Protein AF-A0A934B474-F1 (afdb_monomer_lite)

Sequence (352 aa):
MIINSSDVSMASKYSLVQHYEKTEELQMWVGQENPFEPQENQPASQDRVSITEDARNYVAKNQEAAEAEEADNEEGVTGKLMLIKLLVESFTGKKINLKDMKEMADDSDSAETAGGSEEAPVEEGQPERAGWGLIYNSSESYYEHEKLSFKAKGTITTADGREIDFKLHFKLDRKYMSEESVSIRAGDAVLTDPLVINYGGPAADLTDTKFSFDLDADGTEENISFVRPGSGILTLDLNNDGTVNNGTELFGPSTGNGFAELAAYDEDGNKWIDEKDSVFTKLRIWTKDAEGANILFSLKEKDVGAIYLENIATEFNLKDAANQLNGQIASTGLYLNEDGTPRTVQQVDIVA

Secondary structure (DSSP, 8-state):
--EEEEEEEEEEEEEEEEEEEEEEEEEEEESSS-TTS--TT-----------HHHHHHHHHHTTTTTS--SS--TT--HHHHHHHHHHHHHH-----HHHHHHHHHTTS---------------------SEEEEEEEEEEEEEEEEEEEEEEEEEEETTS-EEEEEEEEEEEEEEEEEEEEEEEEETTSPB--EEEESSSSS--EEEEEEEEBSSSSSS-EEEEEEPTTEEEEEE-SS-SSS--BGGGBSSTTTS-HHHHHHTT-SS-SSEE-TTSTTTTTEEEEEE-TT--EEEEETGGGTEEEEE---EEEEEEEE-TT--EEEEEEEEEEEEETTS-EEEEEEEEE--

Foldseek 3Di:
DAFPDKDKDKDKDKDKDKDKDKDKDKAKDFALDRPPPDDPDDDDDPDDDDDDPVNVVVCVVCVVVVVPPPPPDPDDDDVVLVVVQVVCCVVVVDHDDSVVQVCQFCLQDDDDDDDDDDDDDDDDDQDDFLRMKMKIKMKIKIKMKIKMWMWMWMWTAGPVGDIDTDIDIDMDIDIDIDMDMTITIDTSRQFFWFKKFQLQDQDWAWDPAFDWAAQLRNPGTDGWTFTDPRMFTKFAPPVPPPDDHYNVGTACSDPVQSLVVVQVQPPPNPQKDAPVGPRLQRIWTWDADPVGDIDTDRCVNSQFGMWGSDWGADWDFRADPVRHGQKIFGIWGWTAGPVRDIHIITTIGGDD

Structure (mmCIF, N/CA/C/O backbone):
data_AF-A0A934B474-F1
#
_entry.id   AF-A0A934B474-F1
#
loop_
_atom_site.group_PDB
_atom_site.id
_atom_site.type_symbol
_atom_site.label_atom_id
_atom_site.label_alt_id
_atom_site.label_comp_id
_atom_site.label_asym_id
_atom_site.label_entity_id
_atom_site.label_seq_id
_atom_site.pdbx_PDB_ins_code
_atom_site.Cartn_x
_atom_site.Cartn_y
_atom_site.Cartn_z
_atom_site.occupancy
_atom_site.B_iso_or_equiv
_atom_site.auth_seq_id
_atom_site.auth_comp_id
_atom_site.auth_asym_id
_atom_site.auth_atom_id
_atom_site.pdbx_PDB_model_num
ATOM 1 N N . MET A 1 1 ? -30.420 -16.042 54.820 1.00 80.38 1 MET A N 1
ATOM 2 C CA . MET A 1 1 ? -30.983 -14.674 54.853 1.00 80.38 1 MET A CA 1
ATOM 3 C C . MET A 1 1 ? -32.366 -14.743 54.228 1.00 80.38 1 MET A C 1
ATOM 5 O O . MET A 1 1 ? -32.447 -15.152 53.082 1.00 80.38 1 MET A O 1
ATOM 9 N N . ILE A 1 2 ? -33.430 -14.449 54.981 1.00 92.00 2 ILE A N 1
ATOM 10 C CA . ILE A 1 2 ? -34.825 -14.479 54.496 1.00 92.00 2 ILE A CA 1
ATOM 11 C C . ILE A 1 2 ? -35.325 -13.032 54.468 1.00 92.00 2 ILE A C 1
ATOM 13 O O . ILE A 1 2 ? -35.178 -12.347 55.477 1.00 92.00 2 ILE A O 1
ATOM 17 N N . ILE A 1 3 ? -35.863 -12.569 53.337 1.00 92.25 3 ILE A N 1
ATOM 18 C CA . ILE A 1 3 ? -36.354 -11.193 53.141 1.00 92.25 3 ILE A CA 1
ATOM 19 C C . ILE A 1 3 ? -37.838 -11.120 53.526 1.00 92.25 3 ILE A C 1
ATOM 21 O O . ILE A 1 3 ? -38.631 -11.909 53.024 1.00 92.25 3 ILE A O 1
ATOM 25 N N . ASN A 1 4 ? -38.197 -10.187 54.410 1.00 94.31 4 ASN A N 1
ATOM 26 C CA . ASN A 1 4 ? -39.568 -9.927 54.863 1.00 94.31 4 ASN A CA 1
ATOM 27 C C . ASN A 1 4 ? -40.221 -8.760 54.097 1.00 94.31 4 ASN A C 1
ATOM 29 O O . ASN A 1 4 ? -41.390 -8.839 53.733 1.00 94.31 4 ASN A O 1
ATOM 33 N N . SER A 1 5 ? -39.465 -7.694 53.818 1.00 93.94 5 SER A N 1
ATOM 34 C CA . SER A 1 5 ? -39.898 -6.557 52.990 1.00 93.94 5 SER A CA 1
ATOM 35 C C . SER A 1 5 ? -38.711 -5.902 52.286 1.00 93.94 5 SER A C 1
ATOM 37 O O . SER A 1 5 ? -37.570 -6.022 52.738 1.00 93.94 5 SER A O 1
ATOM 39 N N . SER A 1 6 ? -38.967 -5.205 51.178 1.00 94.44 6 SER A N 1
ATOM 40 C CA . SER A 1 6 ? -37.936 -4.482 50.428 1.00 94.44 6 SER A CA 1
ATOM 41 C C . SER A 1 6 ? -38.496 -3.257 49.713 1.00 94.44 6 SER A C 1
ATOM 43 O O . SER A 1 6 ? -39.565 -3.350 49.111 1.00 94.44 6 SER A O 1
ATOM 45 N N . ASP A 1 7 ? -37.728 -2.171 49.698 1.00 95.69 7 ASP A N 1
ATOM 46 C CA . ASP A 1 7 ? -37.920 -1.017 48.813 1.00 95.69 7 ASP A CA 1
ATOM 47 C C . ASP A 1 7 ? -36.693 -0.906 47.904 1.00 95.69 7 ASP A C 1
ATOM 49 O O . ASP A 1 7 ? -35.566 -0.812 48.392 1.00 95.69 7 ASP A O 1
ATOM 53 N N . VAL A 1 8 ? -36.883 -1.012 46.586 1.00 96.94 8 VAL A N 1
ATOM 54 C CA . VAL A 1 8 ? -35.777 -1.058 45.620 1.00 96.94 8 VAL A CA 1
ATOM 55 C C . VAL A 1 8 ? -36.053 -0.121 44.452 1.00 96.94 8 VAL A C 1
ATOM 57 O O . VAL A 1 8 ? -37.083 -0.205 43.790 1.00 96.94 8 VAL A O 1
ATOM 60 N N . SER A 1 9 ? -35.080 0.738 44.157 1.00 97.12 9 SER A N 1
ATOM 61 C CA . SER A 1 9 ? -35.072 1.656 43.024 1.00 97.12 9 SER A CA 1
ATOM 62 C C . SER A 1 9 ? -33.913 1.315 42.093 1.00 97.12 9 SER A C 1
ATOM 64 O O . SER A 1 9 ? -32.761 1.217 42.523 1.00 97.12 9 SER A O 1
ATOM 66 N N . MET A 1 10 ? -34.217 1.150 40.807 1.00 97.75 10 MET A N 1
ATOM 67 C CA . MET A 1 10 ? -33.242 0.823 39.768 1.00 97.75 10 MET A CA 1
ATOM 68 C C . MET A 1 10 ? -33.324 1.834 38.626 1.00 97.75 10 MET A C 1
ATOM 70 O O . MET A 1 10 ? -34.399 2.336 38.304 1.00 97.75 10 MET A O 1
ATOM 74 N N . ALA A 1 11 ? -32.183 2.132 38.015 1.00 97.19 11 ALA A N 1
ATOM 75 C CA . ALA A 1 11 ? -32.080 2.978 36.838 1.00 97.19 11 ALA A CA 1
ATOM 76 C C . ALA A 1 11 ? -30.962 2.470 35.925 1.00 97.19 11 ALA A C 1
ATOM 78 O O . ALA A 1 11 ? -29.858 2.172 36.387 1.00 97.19 11 ALA A O 1
ATOM 79 N N . SER A 1 12 ? -31.225 2.433 34.623 1.00 97.06 12 SER A N 1
ATOM 80 C CA . SER A 1 12 ? -30.238 2.102 33.599 1.00 97.06 12 SER A CA 1
ATOM 81 C C . SER A 1 12 ? -30.175 3.187 32.530 1.00 97.06 12 SER A C 1
ATOM 83 O O . SER A 1 12 ? -31.171 3.836 32.214 1.00 97.06 12 SER A O 1
ATOM 85 N N . LYS A 1 13 ? -28.988 3.384 31.959 1.00 97.75 13 LYS A N 1
ATOM 86 C CA . LYS A 1 13 ? -28.777 4.167 30.743 1.00 97.75 13 LYS A CA 1
ATOM 87 C C . LYS A 1 13 ? -27.946 3.334 29.781 1.00 97.75 13 LYS A C 1
ATOM 89 O O . LYS A 1 13 ? -26.881 2.861 30.167 1.00 97.75 13 LYS A O 1
ATOM 94 N N . TYR A 1 14 ? -28.446 3.179 28.566 1.00 96.88 14 TYR A N 1
ATOM 95 C CA . TYR A 1 14 ? -27.828 2.416 27.491 1.00 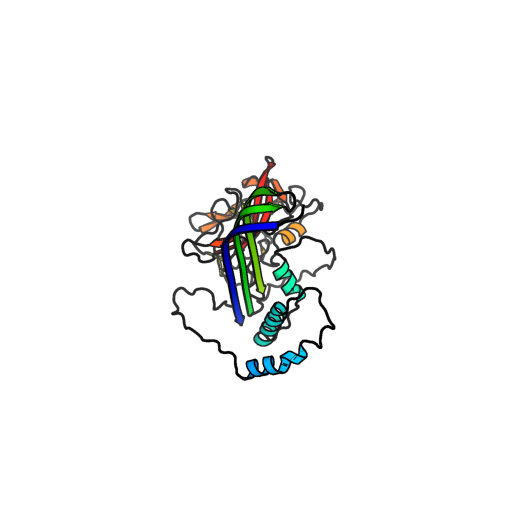96.88 14 TYR A CA 1
ATOM 96 C C . TYR A 1 14 ? -27.611 3.324 26.279 1.00 96.88 14 TYR A C 1
ATOM 98 O O . TYR A 1 14 ? -28.447 4.191 26.014 1.00 96.88 14 TYR A O 1
ATOM 106 N N . SER A 1 15 ? -26.500 3.151 25.569 1.00 96.69 15 SER A N 1
ATOM 107 C CA . SER A 1 15 ? -26.273 3.768 24.261 1.00 96.69 15 SER A CA 1
ATOM 108 C C . SER A 1 15 ? -25.460 2.841 23.371 1.00 96.69 15 SER A C 1
ATOM 110 O O . SER A 1 15 ? -24.436 2.328 23.819 1.00 96.69 15 SER A O 1
ATOM 112 N N . LEU A 1 16 ? -25.882 2.720 22.118 1.00 96.38 16 LEU A N 1
ATOM 113 C CA . LEU A 1 16 ? -25.208 1.981 21.061 1.00 96.38 16 LEU A CA 1
ATOM 114 C C . LEU A 1 16 ? -25.000 2.923 19.877 1.00 96.38 16 LEU A C 1
ATOM 116 O O . LEU A 1 16 ? -25.943 3.598 19.460 1.00 96.38 16 LEU A O 1
ATOM 120 N N . VAL A 1 17 ? -23.774 2.986 19.371 1.00 96.50 17 VAL A N 1
ATOM 121 C CA . VAL A 1 17 ? -23.449 3.609 18.087 1.00 96.50 17 VAL A CA 1
ATOM 122 C C . VAL A 1 17 ? -22.929 2.509 17.184 1.00 96.50 17 VAL A C 1
ATOM 124 O O . VAL A 1 17 ? -21.994 1.809 17.564 1.00 96.50 17 VAL A O 1
ATOM 127 N N . GLN A 1 18 ? -23.546 2.366 16.017 1.00 94.69 18 GLN A N 1
ATOM 128 C CA . GLN A 1 18 ? -23.112 1.451 14.973 1.00 94.69 18 GLN A CA 1
ATOM 129 C C . GLN A 1 18 ? -22.911 2.248 13.694 1.00 94.69 18 GLN A C 1
ATOM 131 O O . GLN A 1 18 ? -23.753 3.073 13.330 1.00 94.69 18 GLN A O 1
ATOM 136 N N . HIS A 1 19 ? -21.780 2.014 13.047 1.00 92.06 19 HIS A N 1
ATOM 137 C CA . HIS A 1 19 ? -21.499 2.512 11.717 1.00 92.06 19 HIS A CA 1
ATOM 138 C C . HIS A 1 19 ? -21.087 1.321 10.868 1.00 92.06 19 HIS A C 1
ATOM 140 O O . HIS A 1 19 ? -20.242 0.531 11.278 1.00 92.06 19 HIS A O 1
ATOM 146 N N . TYR A 1 20 ? -21.754 1.172 9.737 1.00 91.25 20 TYR A N 1
ATOM 147 C CA . TYR A 1 20 ? -21.449 0.159 8.752 1.00 91.25 20 TYR A CA 1
ATOM 148 C C . TYR A 1 20 ? -21.397 0.870 7.416 1.00 91.25 20 TYR A C 1
ATOM 150 O O . TYR A 1 20 ? -22.374 1.522 7.030 1.00 91.25 20 TYR A O 1
ATOM 158 N N . GLU A 1 21 ? -20.260 0.769 6.756 1.00 85.25 21 GLU A N 1
ATOM 159 C CA . GLU A 1 21 ? -20.052 1.335 5.439 1.00 85.25 21 GLU A CA 1
ATOM 160 C C . GLU A 1 21 ? -19.503 0.240 4.544 1.00 85.25 21 GLU A C 1
ATOM 162 O O . GLU A 1 21 ? -18.533 -0.430 4.888 1.00 85.25 21 GLU A O 1
ATOM 167 N N . LYS A 1 22 ? -20.152 0.061 3.397 1.00 84.88 22 LYS A N 1
ATOM 168 C CA . LYS A 1 22 ? -19.666 -0.817 2.351 1.00 84.88 22 LYS A CA 1
ATOM 169 C C . LYS A 1 22 ? -19.657 -0.060 1.041 1.00 84.88 22 LYS A C 1
ATOM 171 O O . LYS A 1 22 ? -20.704 0.417 0.600 1.00 84.88 22 LYS A O 1
ATOM 176 N N . THR A 1 23 ? -18.485 0.021 0.435 1.00 77.81 23 THR A N 1
ATOM 177 C CA . THR A 1 23 ? -18.300 0.570 -0.902 1.00 77.81 23 THR A CA 1
ATOM 178 C C . THR A 1 23 ? -17.867 -0.558 -1.814 1.00 77.81 23 THR A C 1
ATOM 180 O O . THR A 1 23 ? -16.951 -1.303 -1.487 1.00 77.81 23 THR A O 1
ATOM 183 N N . GLU A 1 24 ? -18.543 -0.694 -2.948 1.00 80.12 24 GLU A N 1
ATOM 184 C CA . GLU A 1 24 ? -18.203 -1.674 -3.969 1.00 80.12 24 GLU A CA 1
ATOM 185 C C . GLU A 1 24 ? -18.211 -0.986 -5.330 1.00 80.12 24 GLU A C 1
ATOM 187 O O . GLU A 1 24 ? -19.167 -0.290 -5.680 1.00 80.12 24 GLU A O 1
ATOM 192 N N . GLU A 1 25 ? -17.154 -1.203 -6.096 1.00 79.12 25 GLU A N 1
ATOM 193 C CA . GLU A 1 25 ? -16.986 -0.703 -7.447 1.00 79.12 25 GLU A CA 1
ATOM 194 C C . GLU A 1 25 ? -16.577 -1.860 -8.356 1.00 79.12 25 GLU A C 1
ATOM 196 O O . GLU A 1 25 ? -15.704 -2.656 -8.017 1.00 79.12 25 GLU A O 1
ATOM 201 N N . LEU A 1 26 ? -17.242 -1.966 -9.504 1.00 82.12 26 LEU A N 1
ATOM 202 C CA . LEU A 1 26 ? -16.939 -2.936 -10.548 1.00 82.12 26 LEU A CA 1
ATOM 203 C C . LEU A 1 26 ? -16.867 -2.187 -11.874 1.00 82.12 26 LEU A C 1
ATOM 205 O O . LEU A 1 26 ? -17.875 -1.656 -12.343 1.00 82.12 26 LEU A O 1
ATOM 209 N N . GLN A 1 27 ? -15.689 -2.184 -12.477 1.00 80.50 27 GLN A N 1
ATOM 210 C CA . GLN A 1 27 ? -15.430 -1.662 -13.807 1.00 80.50 27 GLN A CA 1
ATOM 211 C C . GLN A 1 27 ? -15.015 -2.824 -14.702 1.00 80.50 27 GLN A C 1
ATOM 213 O O . GLN A 1 27 ? -14.216 -3.673 -14.311 1.00 80.50 27 GLN A O 1
ATOM 218 N N . MET A 1 28 ? -15.589 -2.893 -15.897 1.00 81.56 28 MET A N 1
ATOM 219 C CA . MET A 1 28 ? -15.259 -3.936 -16.860 1.00 81.56 28 MET A CA 1
ATOM 220 C C . MET A 1 28 ? -15.398 -3.396 -18.271 1.00 81.56 28 MET A C 1
ATOM 222 O O . MET A 1 28 ? -16.391 -2.738 -18.593 1.00 81.56 28 MET A O 1
ATOM 226 N N . TRP A 1 29 ? -14.423 -3.704 -19.115 1.00 81.31 29 TRP A N 1
ATOM 227 C CA . TRP A 1 29 ? -14.412 -3.275 -20.504 1.00 81.31 29 TRP A CA 1
ATOM 228 C C . TRP A 1 29 ? -13.895 -4.365 -21.435 1.00 81.31 29 TRP A C 1
ATOM 230 O O . TRP A 1 29 ? -13.263 -5.334 -21.019 1.00 81.31 29 TRP A O 1
ATOM 240 N N . VAL A 1 30 ? -14.204 -4.189 -22.717 1.00 80.12 30 VAL A N 1
ATOM 241 C CA . VAL A 1 30 ? -13.702 -4.997 -23.828 1.00 80.12 30 VAL A CA 1
ATOM 242 C C . VAL A 1 30 ? -13.118 -4.028 -24.848 1.00 80.12 30 VAL A C 1
ATOM 244 O O . VAL A 1 30 ? -13.780 -3.057 -25.220 1.00 80.12 30 VAL A O 1
ATOM 247 N N . GLY A 1 31 ? -11.898 -4.295 -25.299 1.00 72.00 31 GLY A N 1
ATOM 248 C CA . GLY A 1 31 ? -11.072 -3.363 -26.064 1.00 72.00 31 GLY A CA 1
ATOM 249 C C . GLY A 1 31 ? -9.769 -3.039 -25.335 1.00 72.00 31 GLY A C 1
ATOM 250 O O . GLY A 1 31 ? -9.629 -3.339 -24.155 1.00 72.00 31 GLY A O 1
ATOM 251 N N . GLN A 1 32 ? -8.825 -2.443 -26.062 1.00 65.75 32 GLN A N 1
ATOM 252 C CA . GLN A 1 32 ? -7.459 -2.185 -25.584 1.00 65.75 32 GLN A CA 1
ATOM 253 C C . GLN A 1 32 ? -7.340 -0.988 -24.628 1.00 65.75 32 GLN A C 1
ATOM 255 O O . GLN A 1 32 ? -6.295 -0.827 -24.010 1.00 65.75 32 GLN A O 1
ATOM 260 N N . GLU A 1 33 ? -8.373 -0.147 -24.525 1.00 65.31 33 GLU A N 1
ATOM 261 C CA . GLU A 1 33 ? -8.377 1.053 -23.681 1.00 65.31 33 GLU A CA 1
ATOM 262 C C . GLU A 1 33 ? -9.410 0.917 -22.562 1.00 65.31 33 GLU A C 1
ATOM 264 O O . GLU A 1 33 ? -10.543 0.491 -22.813 1.00 65.31 33 GLU A O 1
ATOM 269 N N . ASN A 1 34 ? -9.036 1.333 -21.348 1.00 69.00 34 ASN A N 1
ATOM 270 C CA . ASN A 1 34 ? -9.943 1.448 -20.214 1.00 69.00 34 ASN A CA 1
ATOM 271 C C . ASN A 1 34 ? -10.860 2.678 -20.394 1.00 69.00 34 ASN A C 1
ATOM 273 O O . ASN A 1 34 ? -10.417 3.814 -20.221 1.00 69.00 34 ASN A O 1
ATOM 277 N N . PRO A 1 35 ? -12.163 2.506 -20.687 1.00 68.06 35 PRO A N 1
ATOM 278 C CA . PRO A 1 35 ? -13.070 3.628 -20.916 1.00 68.06 35 PRO A CA 1
ATOM 279 C C . PRO A 1 35 ? -13.449 4.369 -19.623 1.00 68.06 35 PRO A C 1
ATOM 281 O O . PRO A 1 35 ? -14.151 5.378 -19.688 1.00 68.06 35 PRO A O 1
ATOM 284 N N . PHE A 1 36 ? -13.049 3.854 -18.456 1.00 65.62 36 PHE A N 1
ATOM 285 C CA . PHE A 1 36 ? -13.328 4.444 -17.146 1.00 65.62 36 PHE A CA 1
ATOM 286 C C . PHE A 1 36 ? -12.204 5.358 -16.653 1.00 65.62 36 PHE A C 1
ATOM 288 O O . PHE A 1 36 ? -12.373 6.020 -15.626 1.00 65.62 36 PHE A O 1
ATOM 295 N N . GLU A 1 37 ? -11.088 5.446 -17.380 1.00 57.78 37 GLU A N 1
ATOM 296 C CA . GLU A 1 37 ? -10.082 6.465 -17.110 1.00 57.78 37 GLU A CA 1
ATOM 297 C C . GLU A 1 37 ? -10.669 7.873 -17.308 1.00 57.78 37 GLU A C 1
ATOM 299 O O . GLU A 1 37 ? -11.374 8.128 -18.294 1.00 57.78 37 GLU A O 1
ATOM 304 N N . PRO A 1 38 ? -10.400 8.823 -16.393 1.00 46.81 38 PRO A N 1
ATOM 305 C CA . PRO A 1 38 ? -10.881 10.188 -16.534 1.00 46.81 38 PRO A CA 1
ATOM 306 C C . PRO A 1 38 ? -10.274 10.863 -17.774 1.00 46.81 38 PRO A C 1
ATOM 308 O O . PRO A 1 38 ? -9.186 11.431 -17.726 1.00 46.81 38 PRO A O 1
ATOM 311 N N . GLN A 1 39 ? -10.996 10.867 -18.897 1.00 44.00 39 GLN A N 1
ATOM 312 C CA . GLN A 1 39 ? -10.649 11.727 -20.027 1.00 44.00 39 GLN A CA 1
ATOM 313 C C . GLN A 1 39 ? -10.926 13.190 -19.657 1.00 44.00 39 GLN A C 1
ATOM 315 O O . GLN A 1 39 ? -12.057 13.547 -19.324 1.00 44.00 39 GLN A O 1
ATOM 320 N N . GLU A 1 40 ? -9.920 14.060 -19.799 1.00 43.84 40 GLU A N 1
ATOM 321 C CA . GLU A 1 40 ? -9.963 15.503 -19.483 1.00 43.84 40 GLU A CA 1
ATOM 322 C C . GLU A 1 40 ? -11.100 16.303 -20.171 1.00 43.84 40 GLU A C 1
ATOM 324 O O . GLU A 1 40 ? -11.249 17.497 -19.916 1.00 43.84 40 GLU A O 1
ATOM 329 N N . ASN A 1 41 ? -11.921 15.704 -21.047 1.00 41.62 41 ASN A N 1
ATOM 330 C CA . ASN A 1 41 ? -12.908 16.431 -21.853 1.00 41.62 41 ASN A CA 1
ATOM 331 C C . ASN A 1 41 ? -14.164 15.639 -22.283 1.00 41.62 41 ASN A C 1
ATOM 333 O O . ASN A 1 41 ? -14.657 15.838 -23.397 1.00 41.62 41 ASN A O 1
ATOM 337 N N . GLN A 1 42 ? -14.755 14.796 -21.426 1.00 42.88 42 GLN A N 1
ATOM 338 C CA . GLN A 1 42 ? -16.096 14.246 -21.701 1.00 42.88 42 GLN A CA 1
ATOM 339 C C . GLN A 1 42 ? -17.131 14.585 -20.616 1.00 42.88 42 GLN A C 1
ATOM 341 O O . GLN A 1 42 ? -16.886 14.378 -19.429 1.00 42.88 42 GLN A O 1
ATOM 346 N N . PRO A 1 43 ? -18.320 15.108 -20.986 1.00 41.78 43 PRO A N 1
ATOM 347 C CA . PRO A 1 43 ? -19.411 15.262 -20.037 1.00 41.78 43 PRO A CA 1
ATOM 348 C C . PRO A 1 43 ? -19.899 13.877 -19.605 1.00 41.78 43 PRO A C 1
ATOM 350 O O . PRO A 1 43 ? -20.245 13.057 -20.450 1.00 41.78 43 PRO A O 1
ATOM 353 N N . ALA A 1 44 ? -19.962 13.644 -18.293 1.00 43.62 44 ALA A N 1
ATOM 354 C CA . ALA A 1 44 ? -20.455 12.401 -17.708 1.00 43.62 44 ALA A CA 1
ATOM 355 C C . ALA A 1 44 ? -21.849 12.041 -18.257 1.00 43.62 44 ALA A C 1
ATOM 357 O O . ALA A 1 44 ? -22.861 12.634 -17.867 1.00 43.62 44 ALA A O 1
ATOM 358 N N . SER A 1 45 ? -21.922 11.064 -19.163 1.00 49.09 45 SER A N 1
ATOM 359 C CA . SER A 1 45 ? -23.184 10.422 -19.513 1.00 49.09 45 SER A CA 1
ATOM 360 C C . SER A 1 45 ? -23.532 9.442 -18.402 1.00 49.09 45 SER A C 1
ATOM 362 O O . SER A 1 45 ? -22.833 8.458 -18.184 1.00 49.09 45 SER A O 1
ATOM 364 N N . GLN A 1 46 ? -24.618 9.708 -17.676 1.00 40.56 46 GLN A N 1
ATOM 365 C CA . GLN A 1 46 ? -25.194 8.719 -16.769 1.00 40.56 46 GLN A CA 1
ATOM 366 C C . GLN A 1 46 ? -25.848 7.607 -17.593 1.00 40.56 46 GLN A C 1
ATOM 368 O O . GLN A 1 46 ? -27.063 7.622 -17.808 1.00 40.56 46 GLN A O 1
ATOM 373 N N . ASP A 1 47 ? -25.053 6.643 -18.051 1.00 51.00 47 ASP A N 1
ATOM 374 C CA . ASP A 1 47 ? -25.596 5.401 -18.581 1.00 51.00 47 ASP A CA 1
ATOM 375 C C . ASP A 1 47 ? -26.172 4.590 -17.422 1.00 51.00 47 ASP A C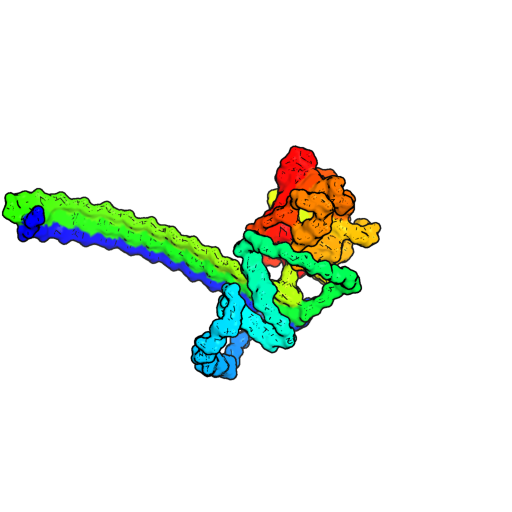 1
ATOM 377 O O . ASP A 1 47 ? -25.489 4.124 -16.510 1.00 51.00 47 ASP A O 1
ATOM 381 N N . ARG A 1 48 ? -27.499 4.481 -17.420 1.00 46.38 48 ARG A N 1
ATOM 382 C CA . ARG A 1 48 ? -28.226 3.666 -16.453 1.00 46.38 48 ARG A CA 1
ATOM 383 C C . ARG A 1 48 ? -28.207 2.222 -16.919 1.00 46.38 48 ARG A C 1
ATOM 385 O O . ARG A 1 48 ? -28.981 1.844 -17.797 1.00 46.38 48 ARG A O 1
ATOM 392 N N . VAL A 1 49 ? -27.398 1.398 -16.267 1.00 51.69 49 VAL A N 1
ATOM 393 C CA . VAL A 1 49 ? -27.534 -0.055 -16.373 1.00 51.69 49 VAL A CA 1
ATOM 394 C C . VAL A 1 49 ? -28.821 -0.465 -15.657 1.00 51.69 49 VAL A C 1
ATOM 396 O O . VAL A 1 49 ? -29.050 -0.124 -14.496 1.00 51.69 49 VAL A O 1
ATOM 399 N N . SER A 1 50 ? -29.698 -1.178 -16.361 1.00 62.97 50 SER A N 1
ATOM 400 C CA . SER A 1 50 ? -30.910 -1.759 -15.785 1.00 62.97 50 SER A CA 1
ATOM 401 C C . SER A 1 50 ? -30.858 -3.269 -15.947 1.00 62.97 50 SER A C 1
ATOM 403 O O . SER A 1 50 ? -30.534 -3.773 -17.019 1.00 62.97 50 SER A O 1
ATOM 405 N N . ILE A 1 51 ? -31.162 -3.998 -14.874 1.00 62.41 51 ILE A N 1
ATOM 406 C CA . ILE A 1 51 ? -31.261 -5.456 -14.939 1.00 62.41 51 ILE A CA 1
ATOM 407 C C . ILE A 1 51 ? -32.429 -5.789 -15.872 1.00 62.41 51 ILE A C 1
ATOM 409 O O . ILE A 1 51 ? -33.537 -5.269 -15.684 1.00 62.41 51 ILE A O 1
ATOM 413 N N . THR A 1 52 ? -32.187 -6.630 -16.874 1.00 75.06 52 THR A N 1
ATOM 414 C CA . THR A 1 52 ? -33.228 -7.086 -17.797 1.00 75.06 52 THR A CA 1
ATOM 415 C C . THR A 1 52 ? -34.249 -7.965 -17.071 1.00 75.06 52 THR A C 1
ATOM 417 O O . THR A 1 52 ? -33.950 -8.604 -16.058 1.00 75.06 52 THR A O 1
ATOM 420 N N . GLU A 1 53 ? -35.480 -8.004 -17.584 1.00 73.44 53 GLU A N 1
ATOM 421 C CA . GLU A 1 53 ? -36.533 -8.893 -17.070 1.00 73.44 53 GLU A CA 1
ATOM 422 C C . GLU A 1 53 ? -36.071 -10.361 -17.080 1.00 73.44 53 GLU A C 1
ATOM 424 O O . GLU A 1 53 ? -36.332 -11.109 -16.141 1.00 73.44 53 GLU A O 1
ATOM 429 N N . ASP A 1 54 ? -35.312 -10.746 -18.109 1.00 71.62 54 ASP A N 1
ATOM 430 C CA . ASP A 1 54 ? -34.784 -12.099 -18.288 1.00 71.62 54 ASP A CA 1
ATOM 431 C C . ASP A 1 54 ? -33.775 -12.476 -17.199 1.00 71.62 54 ASP A C 1
ATOM 433 O O . ASP A 1 54 ? -33.861 -13.570 -16.641 1.00 71.62 54 ASP A O 1
ATOM 437 N N . ALA A 1 55 ? -32.876 -11.560 -16.823 1.00 64.00 55 ALA A N 1
ATOM 438 C CA . ALA A 1 55 ? -31.929 -11.781 -15.731 1.00 64.00 55 ALA A CA 1
ATOM 439 C C . ALA A 1 55 ? -32.637 -11.867 -14.367 1.00 64.00 55 ALA A C 1
ATOM 441 O O . ALA A 1 55 ? -32.327 -12.750 -13.566 1.00 64.00 55 ALA A O 1
ATOM 442 N N . ARG A 1 56 ? -33.649 -11.015 -14.118 1.00 71.19 56 ARG A N 1
ATOM 443 C CA . ARG A 1 56 ? -34.496 -11.115 -12.909 1.00 71.19 56 ARG A CA 1
ATOM 444 C C . ARG A 1 56 ? -35.209 -12.465 -12.832 1.00 71.19 56 ARG A C 1
ATOM 446 O O . ARG A 1 56 ? -35.246 -13.083 -11.769 1.00 71.19 56 ARG A O 1
ATOM 453 N N . ASN A 1 57 ? -35.738 -12.934 -13.958 1.00 71.88 57 ASN A N 1
ATOM 454 C CA . ASN A 1 57 ? -36.431 -14.214 -14.042 1.00 71.88 57 ASN A CA 1
ATOM 455 C C . ASN A 1 57 ? -35.476 -15.405 -13.900 1.00 71.88 57 ASN A C 1
ATOM 457 O O . ASN A 1 57 ? -35.864 -16.403 -13.304 1.00 71.88 57 ASN A O 1
ATOM 461 N N . TYR A 1 58 ? -34.237 -15.312 -14.391 1.00 69.69 58 TYR A N 1
ATOM 462 C CA . TYR A 1 58 ? -33.222 -16.356 -14.218 1.00 69.69 58 TYR A CA 1
ATOM 463 C C . TYR A 1 58 ? -32.851 -16.549 -12.743 1.00 69.69 58 TYR A C 1
ATOM 465 O O . TYR A 1 58 ? -32.904 -17.670 -12.242 1.00 69.69 58 TYR A O 1
ATOM 473 N N . VAL A 1 59 ? -32.574 -15.460 -12.016 1.00 65.50 59 VAL A N 1
ATOM 474 C CA . VAL A 1 59 ? -32.259 -15.512 -10.575 1.00 65.50 59 VAL A CA 1
ATOM 475 C C . VAL A 1 59 ? -33.441 -16.054 -9.767 1.00 65.50 59 VAL A C 1
ATOM 477 O O . VAL A 1 59 ? -33.258 -16.933 -8.930 1.00 65.50 59 VAL A O 1
ATOM 480 N N . ALA A 1 60 ? -34.665 -15.601 -10.057 1.00 63.38 60 ALA A N 1
ATOM 481 C CA . ALA A 1 60 ? -35.869 -16.086 -9.378 1.00 63.38 60 ALA A CA 1
ATOM 482 C C . ALA A 1 60 ? -36.160 -17.574 -9.649 1.00 63.38 60 ALA A C 1
ATOM 484 O O . ALA A 1 60 ? -36.761 -18.248 -8.818 1.00 63.38 60 ALA A O 1
ATOM 485 N N . LYS A 1 61 ? -35.744 -18.091 -10.810 1.00 61.56 61 LYS A N 1
ATOM 486 C CA . LYS A 1 61 ? -35.967 -19.484 -11.217 1.00 61.56 61 LYS A CA 1
ATOM 487 C C . LYS A 1 61 ? -34.866 -20.432 -10.732 1.00 61.56 61 LYS A C 1
ATOM 489 O O . LYS A 1 61 ? -35.136 -21.617 -10.573 1.00 61.56 61 LYS A O 1
ATOM 494 N N . ASN A 1 62 ? -33.669 -19.909 -10.464 1.00 57.69 62 ASN A N 1
ATOM 495 C CA . ASN A 1 62 ? -32.502 -20.690 -10.045 1.00 57.69 62 ASN A CA 1
ATOM 496 C C . ASN A 1 62 ? -32.148 -20.548 -8.555 1.00 57.69 62 ASN A C 1
ATOM 498 O O . ASN A 1 62 ? -31.168 -21.146 -8.118 1.00 57.69 62 ASN A O 1
ATOM 502 N N . GLN A 1 63 ? -32.956 -19.844 -7.753 1.00 50.75 63 GLN A N 1
ATOM 503 C CA . GLN A 1 63 ? -32.814 -19.831 -6.288 1.00 50.75 63 GLN A CA 1
ATOM 504 C C . GLN A 1 63 ? -32.934 -21.228 -5.649 1.00 50.75 63 GLN A C 1
ATOM 506 O O . GLN A 1 63 ? -32.382 -21.441 -4.579 1.00 50.75 63 GLN A O 1
ATOM 511 N N . GLU A 1 64 ? -33.588 -22.187 -6.314 1.00 44.56 64 GLU A N 1
ATOM 512 C CA . GLU A 1 64 ? -33.709 -23.580 -5.846 1.00 44.56 64 GLU A CA 1
ATOM 513 C C . GLU A 1 64 ? -32.626 -24.523 -6.416 1.00 44.56 64 GLU A C 1
ATOM 515 O O . GLU A 1 64 ? -32.494 -25.651 -5.954 1.00 44.56 64 GLU A O 1
ATOM 520 N N . ALA A 1 65 ? -31.831 -24.088 -7.404 1.00 43.78 65 ALA A N 1
ATOM 521 C CA . ALA A 1 65 ? -30.770 -24.910 -8.005 1.00 43.78 65 ALA A CA 1
ATOM 522 C C . ALA A 1 65 ? -29.400 -24.727 -7.325 1.00 43.78 65 ALA A C 1
ATOM 524 O O . ALA A 1 65 ? -28.518 -25.565 -7.492 1.00 43.78 65 ALA A O 1
ATOM 525 N N . ALA A 1 66 ? -29.235 -23.667 -6.526 1.00 42.69 66 ALA A N 1
ATOM 526 C CA . ALA A 1 66 ? -28.000 -23.376 -5.796 1.00 42.69 66 ALA A CA 1
ATOM 527 C C . ALA A 1 66 ? -27.725 -24.337 -4.617 1.00 42.69 66 ALA A C 1
ATOM 529 O O . ALA A 1 66 ? -26.622 -24.331 -4.088 1.00 42.69 66 ALA A O 1
ATOM 530 N N . GLU A 1 67 ? -28.688 -25.181 -4.224 1.00 40.41 67 GLU A N 1
ATOM 531 C CA . GLU A 1 67 ? -28.502 -26.197 -3.171 1.00 40.41 67 GLU A CA 1
ATOM 532 C C . GLU A 1 67 ? -28.078 -27.580 -3.718 1.00 40.41 67 GLU A C 1
ATOM 534 O O . GLU A 1 67 ? -27.869 -28.505 -2.936 1.00 40.41 67 GLU A O 1
ATOM 539 N N . ALA A 1 68 ? -27.954 -27.765 -5.043 1.00 39.41 68 ALA A N 1
ATOM 540 C CA . ALA A 1 68 ? -27.755 -29.092 -5.650 1.00 39.41 68 ALA A CA 1
ATOM 541 C C . ALA A 1 68 ? -26.417 -29.311 -6.390 1.00 39.41 68 ALA A C 1
ATOM 543 O O . ALA A 1 68 ? -26.172 -30.425 -6.851 1.00 39.41 68 ALA A O 1
ATOM 544 N N . GLU A 1 69 ? -25.527 -28.317 -6.457 1.00 41.25 69 GLU A N 1
ATOM 545 C CA . GLU A 1 69 ? -24.152 -28.473 -6.969 1.00 41.25 69 GLU A CA 1
ATOM 546 C C . GLU A 1 69 ? -23.111 -28.065 -5.906 1.00 41.25 69 GLU A C 1
ATOM 548 O O . GLU A 1 69 ? -22.234 -27.248 -6.140 1.00 41.25 69 GLU A O 1
ATOM 553 N N . GLU A 1 70 ? -23.184 -28.672 -4.716 1.00 38.41 70 GLU A N 1
ATOM 554 C CA . GLU A 1 70 ? -22.109 -28.665 -3.695 1.00 38.41 70 GLU A CA 1
ATOM 555 C C . GLU A 1 70 ? -21.037 -29.755 -3.953 1.00 38.41 70 GLU A C 1
ATOM 557 O O . GLU A 1 70 ? -20.321 -30.189 -3.050 1.00 38.41 70 GLU A O 1
ATOM 562 N N . ALA A 1 71 ? -20.929 -30.256 -5.186 1.00 35.50 71 ALA A N 1
ATOM 563 C CA . ALA A 1 71 ? -20.069 -31.390 -5.532 1.00 35.50 71 ALA A CA 1
ATOM 564 C C . ALA A 1 71 ? -18.972 -31.024 -6.543 1.00 35.50 71 ALA A C 1
ATOM 566 O O . ALA A 1 71 ? -18.733 -31.773 -7.483 1.00 35.50 71 ALA A O 1
ATOM 567 N N . ASP A 1 72 ? -18.319 -29.881 -6.341 1.00 37.41 72 ASP A N 1
ATOM 568 C CA . ASP A 1 72 ? -16.903 -29.678 -6.680 1.00 37.41 72 ASP A CA 1
ATOM 569 C C . ASP A 1 72 ? -16.413 -28.457 -5.885 1.00 37.41 72 ASP A C 1
ATOM 571 O O . ASP A 1 72 ? -16.233 -27.354 -6.396 1.00 37.41 72 ASP A O 1
ATOM 575 N N . ASN A 1 73 ? -16.325 -28.627 -4.562 1.00 37.91 73 ASN A N 1
ATOM 576 C CA . ASN A 1 73 ? -15.827 -27.584 -3.672 1.00 37.91 73 ASN A CA 1
ATOM 577 C C . ASN A 1 73 ? -14.329 -27.371 -3.934 1.00 37.91 73 ASN A C 1
ATOM 579 O O . ASN A 1 73 ? -13.482 -28.040 -3.343 1.00 37.91 73 ASN A O 1
ATOM 583 N N . GLU A 1 74 ? -14.007 -26.400 -4.787 1.00 43.78 74 GLU A N 1
ATOM 584 C CA . GLU A 1 74 ? -12.802 -25.594 -4.607 1.00 43.78 74 GLU A CA 1
ATOM 585 C C . GLU A 1 74 ? -12.953 -24.860 -3.268 1.00 43.78 74 GLU A C 1
ATOM 587 O O . GLU A 1 74 ? -13.737 -23.920 -3.126 1.00 43.78 74 GLU A O 1
ATOM 592 N N . GLU A 1 75 ? -12.269 -25.367 -2.242 1.00 39.50 75 GLU A N 1
ATOM 593 C CA . GLU A 1 75 ? -12.301 -24.825 -0.885 1.00 39.50 75 GLU A CA 1
ATOM 594 C C . GLU A 1 75 ? -12.043 -23.303 -0.885 1.00 39.50 75 GLU A C 1
ATOM 596 O O . GLU A 1 75 ? -10.981 -22.812 -1.276 1.00 39.50 75 GLU A O 1
ATOM 601 N N . GLY A 1 76 ? -13.031 -22.539 -0.409 1.00 45.38 76 GLY A N 1
ATOM 602 C CA . GLY A 1 76 ? -12.874 -21.127 -0.045 1.00 45.38 76 GLY A CA 1
ATOM 603 C C . GLY A 1 76 ? -13.322 -20.084 -1.072 1.00 45.38 76 GLY A C 1
ATOM 604 O O . GLY A 1 76 ? -13.078 -18.904 -0.850 1.00 45.38 76 GLY A O 1
ATOM 605 N N . VAL A 1 77 ? -13.990 -20.455 -2.166 1.00 50.75 77 VAL A N 1
ATOM 606 C CA . VAL A 1 77 ? -14.516 -19.462 -3.118 1.00 50.75 77 VAL A CA 1
ATOM 607 C C . VAL A 1 77 ? -15.851 -18.881 -2.626 1.00 50.75 77 VAL A C 1
ATOM 609 O O . VAL A 1 77 ? -16.840 -19.597 -2.474 1.00 50.75 77 VAL A O 1
ATOM 612 N N . THR A 1 78 ? -15.925 -17.560 -2.432 1.00 64.31 78 THR A N 1
ATOM 613 C CA . THR A 1 78 ? -17.190 -16.872 -2.110 1.00 64.31 78 THR A CA 1
ATOM 614 C C . THR A 1 78 ? -18.149 -16.849 -3.310 1.00 64.31 78 THR A C 1
ATOM 616 O O . THR A 1 78 ? -17.737 -16.679 -4.458 1.00 64.31 78 THR A O 1
ATOM 619 N N . GLY A 1 79 ? -19.468 -16.924 -3.075 1.00 68.38 79 GLY A N 1
ATOM 620 C CA . GLY A 1 79 ? -20.477 -16.848 -4.151 1.00 68.38 79 GLY A CA 1
ATOM 621 C C . GLY A 1 79 ? -20.405 -15.565 -4.999 1.00 68.38 79 GLY A C 1
ATOM 622 O O . GLY A 1 79 ? -20.914 -15.519 -6.119 1.00 68.38 79 GLY A O 1
ATOM 623 N N . LYS A 1 80 ? -19.721 -14.529 -4.496 1.00 67.00 80 LYS A N 1
ATOM 624 C CA . LYS A 1 80 ? -19.446 -13.293 -5.226 1.00 67.00 80 LYS A CA 1
ATOM 625 C C . LYS A 1 80 ? -18.351 -13.457 -6.285 1.00 67.00 80 LYS A C 1
ATOM 627 O O . LYS A 1 80 ? -18.540 -12.974 -7.397 1.00 67.00 80 LYS A O 1
ATOM 632 N N . LEU A 1 81 ? -17.269 -14.181 -5.988 1.00 67.25 81 LEU A N 1
ATOM 633 C CA . LEU A 1 81 ? -16.229 -14.520 -6.970 1.00 67.25 81 LEU A CA 1
ATOM 634 C C . LEU A 1 81 ? -16.805 -15.347 -8.125 1.00 67.25 81 LEU A C 1
ATOM 636 O O . LEU A 1 81 ? -16.502 -15.079 -9.285 1.00 67.25 81 LEU A O 1
ATOM 640 N N . MET A 1 82 ? -17.722 -16.276 -7.831 1.00 70.50 82 MET A N 1
ATOM 641 C CA . MET A 1 82 ? -18.452 -17.014 -8.870 1.00 70.50 82 MET A CA 1
ATOM 642 C C . MET A 1 82 ? -19.288 -16.091 -9.765 1.00 70.50 82 MET A C 1
ATOM 644 O O . MET A 1 82 ? -19.314 -16.276 -10.980 1.00 70.50 82 MET A O 1
ATOM 648 N N . LEU A 1 83 ? -19.951 -15.079 -9.192 1.00 73.75 83 LEU A N 1
ATOM 649 C CA . LEU A 1 83 ? -20.716 -14.107 -9.974 1.00 73.75 83 LEU A CA 1
ATOM 650 C C . LEU A 1 83 ? -19.804 -13.259 -10.869 1.00 73.75 83 LEU A C 1
ATOM 652 O O . LEU A 1 83 ? -20.129 -13.066 -12.039 1.00 73.75 83 LEU A O 1
ATOM 656 N N . ILE A 1 84 ? -18.674 -12.779 -10.340 1.00 72.75 84 ILE A N 1
ATOM 657 C CA . ILE A 1 84 ? -17.695 -12.009 -11.120 1.00 72.75 84 ILE A CA 1
ATOM 658 C C . ILE A 1 84 ? -17.154 -12.875 -12.257 1.00 72.75 84 ILE A C 1
ATOM 660 O O . ILE A 1 84 ? -17.210 -12.443 -13.404 1.00 72.75 84 ILE A O 1
ATOM 664 N N . LYS A 1 85 ? -16.748 -14.122 -11.987 1.00 73.62 85 LYS A N 1
ATOM 665 C CA . LYS A 1 85 ? -16.347 -15.066 -13.037 1.00 73.62 85 LYS A CA 1
ATOM 666 C C . LYS A 1 85 ? -17.417 -15.187 -14.120 1.00 73.62 85 LYS A C 1
ATOM 668 O O . LYS A 1 85 ? -17.114 -14.994 -15.290 1.00 73.62 85 LYS A O 1
ATOM 673 N N . LEU A 1 86 ? -18.666 -15.477 -13.748 1.00 78.44 86 LEU A N 1
ATOM 674 C CA . LEU A 1 86 ? -19.754 -15.642 -14.717 1.00 78.44 86 LEU A CA 1
ATOM 675 C C . LEU A 1 86 ? -19.964 -14.387 -15.568 1.00 78.44 86 LEU A C 1
ATOM 677 O O . LEU A 1 86 ? -20.236 -14.508 -16.764 1.00 78.44 86 LEU A O 1
ATOM 681 N N . LEU A 1 87 ? -19.841 -13.196 -14.974 1.00 74.00 87 LEU A N 1
ATOM 682 C CA . LEU A 1 87 ? -19.907 -11.936 -15.708 1.00 74.00 87 LEU A CA 1
ATOM 683 C C . LEU A 1 87 ? -18.759 -11.837 -16.708 1.00 74.00 87 LEU A C 1
ATOM 685 O O . LEU A 1 87 ? -19.024 -11.625 -17.889 1.00 74.00 87 LEU A O 1
ATOM 689 N N . VAL A 1 88 ? -17.516 -12.060 -16.286 1.00 71.56 88 VAL A N 1
ATOM 690 C CA . VAL A 1 88 ? -16.373 -11.952 -17.197 1.00 71.56 88 VAL A CA 1
ATOM 691 C C . VAL A 1 88 ? -16.464 -12.985 -18.320 1.00 71.56 88 VAL A C 1
ATOM 693 O O . VAL A 1 88 ? -16.314 -12.625 -19.486 1.00 71.56 88 VAL A O 1
ATOM 696 N N . GLU A 1 89 ? -16.806 -14.239 -18.019 1.00 78.50 89 GLU A N 1
ATOM 697 C CA . GLU A 1 89 ? -16.966 -15.285 -19.036 1.00 78.50 89 GLU A CA 1
ATOM 698 C C . GLU A 1 89 ? -18.097 -14.960 -20.024 1.00 78.50 89 GLU A C 1
ATOM 700 O O . GLU A 1 89 ? -17.963 -15.189 -21.227 1.00 78.50 89 GLU A O 1
ATOM 705 N N . SER A 1 90 ? -19.198 -14.377 -19.541 1.00 73.75 90 SER A N 1
ATOM 706 C CA . SER A 1 90 ? -20.342 -14.006 -20.385 1.00 73.75 90 SER A CA 1
ATOM 707 C C . SER A 1 90 ? -20.072 -12.776 -21.253 1.00 73.75 90 SER A C 1
ATOM 709 O O . SER A 1 90 ? -20.573 -12.706 -22.375 1.00 73.75 90 SER A O 1
ATOM 711 N N . PHE A 1 91 ? -19.310 -11.801 -20.748 1.00 68.19 91 PHE A N 1
ATOM 712 C CA . PHE A 1 91 ? -19.025 -10.547 -21.451 1.00 68.19 91 PHE A CA 1
ATOM 713 C C . PHE A 1 91 ? -17.828 -10.645 -22.401 1.00 68.19 91 PHE A C 1
ATOM 715 O O . PHE A 1 91 ? -17.843 -10.012 -23.454 1.00 68.19 91 PHE A O 1
ATOM 722 N N . THR A 1 92 ? -16.815 -11.445 -22.063 1.00 70.38 92 THR A N 1
ATOM 723 C CA . THR A 1 92 ? -15.589 -11.592 -22.870 1.00 70.38 92 THR A CA 1
ATOM 724 C C . THR A 1 92 ? -15.608 -12.834 -23.761 1.00 70.38 92 THR A C 1
ATOM 726 O O . THR A 1 92 ? -14.871 -12.905 -24.744 1.00 70.38 92 THR A O 1
ATOM 729 N N . GLY A 1 93 ? -16.421 -13.843 -23.423 1.00 70.44 93 GLY A N 1
ATOM 730 C CA . GLY A 1 93 ? -16.390 -15.159 -24.064 1.00 70.44 93 GLY A CA 1
ATOM 731 C C . GLY A 1 93 ? -15.140 -15.988 -23.738 1.00 70.44 93 GLY A C 1
ATOM 732 O O . GLY A 1 93 ? -14.994 -17.091 -24.272 1.00 70.44 93 GLY A O 1
ATOM 733 N N . LYS A 1 94 ? -14.238 -15.489 -22.881 1.00 70.19 94 LYS A N 1
ATOM 734 C CA . LYS A 1 94 ? -13.043 -16.201 -22.414 1.00 70.19 94 LYS A CA 1
ATOM 735 C C . LYS A 1 94 ? -13.358 -16.934 -21.115 1.00 70.19 94 LYS A C 1
ATOM 737 O O . LYS A 1 94 ? -14.061 -16.405 -20.265 1.00 70.19 94 LYS A O 1
ATOM 742 N N . LYS A 1 95 ? -12.844 -18.156 -20.962 1.00 70.19 95 LYS A N 1
ATOM 743 C CA . LYS A 1 95 ? -12.960 -18.901 -19.701 1.00 70.19 95 LYS A CA 1
ATOM 744 C C . LYS A 1 95 ? -11.932 -18.396 -18.701 1.00 70.19 95 LYS A C 1
ATOM 746 O O . LYS A 1 95 ? -10.784 -18.200 -19.088 1.00 70.19 95 LYS A O 1
ATOM 751 N N . ILE A 1 96 ? -12.339 -18.250 -17.443 1.00 65.69 96 ILE A N 1
ATOM 752 C CA . ILE A 1 96 ? -11.462 -17.793 -16.358 1.00 65.69 96 ILE A CA 1
ATOM 753 C C . ILE A 1 96 ? -11.436 -18.828 -15.240 1.00 65.69 96 ILE A C 1
ATOM 755 O O . ILE A 1 96 ? -12.466 -19.396 -14.855 1.00 65.69 96 ILE A O 1
ATOM 759 N N . ASN A 1 97 ? -10.236 -19.091 -14.732 1.00 67.62 97 ASN A N 1
ATOM 760 C CA . ASN A 1 97 ? -10.032 -19.970 -13.595 1.00 67.62 97 ASN A CA 1
ATOM 761 C C . ASN A 1 97 ? -10.261 -19.199 -12.285 1.00 67.62 97 ASN A C 1
ATOM 763 O O . ASN A 1 97 ? -9.786 -18.080 -12.120 1.00 67.62 97 ASN A O 1
ATOM 767 N N . LEU A 1 98 ? -11.018 -19.792 -11.356 1.00 57.03 98 LEU A N 1
ATOM 768 C CA . LEU A 1 98 ? -11.287 -19.173 -10.056 1.00 57.03 98 LEU A CA 1
ATOM 769 C C . LEU A 1 98 ? -10.074 -19.181 -9.135 1.00 57.03 98 LEU A C 1
ATOM 771 O O . LEU A 1 98 ? -10.016 -18.334 -8.251 1.00 57.03 98 LEU A O 1
ATOM 775 N N . LYS A 1 99 ? -9.134 -20.114 -9.322 1.00 57.69 99 LYS A N 1
ATOM 776 C CA . LYS A 1 99 ? -7.893 -20.150 -8.540 1.00 57.69 99 LYS A CA 1
ATOM 777 C C . LYS A 1 99 ? -7.066 -18.895 -8.780 1.00 57.69 99 LYS A C 1
ATOM 779 O O . LYS A 1 99 ? -6.749 -18.217 -7.818 1.00 57.69 99 LYS A O 1
ATOM 784 N N . ASP A 1 100 ? -6.885 -18.521 -10.041 1.00 60.28 100 ASP A N 1
ATOM 785 C CA . ASP A 1 100 ? -6.170 -17.307 -10.440 1.00 60.28 100 ASP A CA 1
ATOM 786 C C . ASP A 1 100 ? -6.844 -16.050 -9.853 1.00 60.28 100 ASP A C 1
ATOM 788 O O . ASP A 1 100 ? -6.186 -15.165 -9.322 1.00 60.28 100 ASP A O 1
ATOM 792 N N . MET A 1 101 ? -8.184 -15.997 -9.853 1.00 57.19 101 MET A N 1
ATOM 793 C CA . MET A 1 101 ? -8.931 -14.887 -9.239 1.00 57.19 101 MET A CA 1
ATOM 794 C C . MET A 1 101 ? -8.858 -14.867 -7.709 1.00 57.19 101 MET A C 1
ATOM 796 O O . MET A 1 101 ? -9.010 -13.807 -7.104 1.00 57.19 101 MET A O 1
ATOM 800 N N . LYS A 1 102 ? -8.718 -16.039 -7.084 1.00 53.81 102 LYS A N 1
ATOM 801 C CA . LYS A 1 102 ? -8.592 -16.179 -5.636 1.00 53.81 102 LYS A CA 1
ATOM 802 C C . LYS A 1 102 ? -7.189 -15.790 -5.192 1.00 53.81 102 LYS A C 1
ATOM 804 O O . LYS A 1 102 ? -7.093 -15.039 -4.243 1.00 53.81 102 LYS A O 1
ATOM 809 N N . GLU A 1 103 ? -6.142 -16.200 -5.903 1.00 54.84 103 GLU A N 1
ATOM 810 C CA . GLU A 1 103 ? -4.765 -15.738 -5.664 1.00 54.84 103 GLU A CA 1
ATOM 811 C C . GLU A 1 103 ? -4.667 -14.211 -5.794 1.00 54.84 103 GLU A C 1
ATOM 813 O O . GLU A 1 103 ? -4.142 -13.562 -4.900 1.00 54.84 103 GLU A O 1
ATOM 818 N N . MET A 1 104 ? -5.311 -13.617 -6.806 1.00 54.16 104 MET A N 1
ATOM 819 C CA . MET A 1 104 ? -5.412 -12.154 -6.947 1.00 54.16 104 MET A CA 1
ATOM 820 C C . MET A 1 104 ? -6.174 -11.456 -5.805 1.00 54.16 104 MET A C 1
ATOM 822 O O . MET A 1 104 ? -5.985 -10.263 -5.594 1.00 54.16 104 MET A O 1
ATOM 826 N N . ALA A 1 105 ? -7.077 -12.156 -5.110 1.00 47.84 105 ALA A N 1
ATOM 827 C CA . ALA A 1 105 ? -7.864 -11.606 -4.001 1.00 47.84 105 ALA A CA 1
ATOM 828 C C . ALA A 1 105 ? -7.228 -11.881 -2.619 1.00 47.84 105 ALA A C 1
ATOM 830 O O . ALA A 1 105 ? -7.373 -11.067 -1.705 1.00 47.84 105 ALA A O 1
ATOM 831 N N . ASP A 1 106 ? -6.544 -13.019 -2.478 1.00 41.91 106 ASP A N 1
ATOM 832 C CA . ASP A 1 106 ? -5.899 -13.523 -1.258 1.00 41.91 106 ASP A CA 1
ATOM 833 C C . ASP A 1 106 ? -4.449 -13.032 -1.102 1.00 41.91 106 ASP A C 1
ATOM 835 O O . ASP A 1 106 ? -3.874 -13.228 -0.033 1.00 41.91 106 ASP A O 1
ATOM 839 N N . ASP A 1 107 ? -3.864 -12.327 -2.081 1.00 45.19 107 ASP A N 1
ATOM 840 C CA . ASP A 1 107 ? -2.545 -11.670 -1.933 1.00 45.19 107 ASP A CA 1
ATOM 841 C C . ASP A 1 107 ? -2.530 -10.575 -0.835 1.00 45.19 107 ASP A C 1
ATOM 843 O O . ASP A 1 107 ? -1.497 -10.001 -0.489 1.00 45.19 107 ASP A O 1
ATOM 847 N N . SER A 1 108 ? -3.690 -10.329 -0.218 1.00 37.94 108 SER A N 1
ATOM 848 C CA . SER A 1 108 ? -3.858 -9.531 0.994 1.00 37.94 108 SER A CA 1
ATOM 849 C C . SER A 1 108 ? -3.596 -10.301 2.303 1.00 37.94 108 SER A C 1
ATOM 851 O O . SER A 1 108 ? -3.352 -9.663 3.330 1.00 37.94 108 SER A O 1
ATOM 853 N N . ASP A 1 109 ? -3.608 -11.644 2.316 1.00 30.66 109 ASP A N 1
ATOM 854 C CA . ASP A 1 109 ? -3.470 -12.428 3.553 1.00 30.66 109 ASP A CA 1
ATOM 855 C C . ASP A 1 109 ? -3.076 -13.908 3.315 1.00 30.66 109 ASP A C 1
ATOM 857 O O . ASP A 1 109 ? -3.886 -14.804 3.532 1.00 30.66 109 ASP A O 1
ATOM 861 N N . SER A 1 110 ? -1.842 -14.220 2.879 1.00 28.55 110 SER A N 1
ATOM 862 C CA . SER A 1 110 ? -1.049 -15.367 3.399 1.00 28.55 110 SER A CA 1
ATOM 863 C C . SER A 1 110 ? 0.272 -15.634 2.660 1.00 28.55 110 SER A C 1
ATOM 865 O O . SER A 1 110 ? 0.326 -16.013 1.497 1.00 28.55 110 SER A O 1
ATOM 867 N N . ALA A 1 111 ? 1.366 -15.580 3.423 1.00 39.59 111 ALA A N 1
ATOM 868 C CA . ALA A 1 111 ? 2.607 -16.266 3.100 1.00 39.59 111 ALA A CA 1
ATOM 869 C C . ALA A 1 111 ? 2.487 -17.748 3.493 1.00 39.59 111 ALA A C 1
ATOM 871 O O . ALA A 1 111 ? 2.457 -18.035 4.685 1.00 39.59 111 ALA A O 1
ATOM 872 N N . GLU A 1 112 ? 2.458 -18.677 2.528 1.00 26.05 112 GLU A N 1
ATOM 873 C CA . GLU A 1 112 ? 3.052 -20.021 2.667 1.00 26.05 112 GLU A CA 1
ATOM 874 C C . GLU A 1 112 ? 3.096 -20.808 1.333 1.00 26.05 112 GLU A C 1
ATOM 876 O O . GLU A 1 112 ? 2.094 -21.273 0.809 1.00 26.05 112 GLU A O 1
ATOM 881 N N . THR A 1 113 ? 4.326 -20.999 0.840 1.00 29.06 113 THR A N 1
ATOM 882 C CA . THR A 1 113 ? 4.873 -22.133 0.062 1.00 29.06 113 THR A CA 1
ATOM 883 C C . THR A 1 113 ? 3.962 -23.001 -0.823 1.00 29.06 113 THR A C 1
ATOM 885 O O . THR A 1 113 ? 3.278 -23.900 -0.337 1.00 29.06 113 THR A O 1
ATOM 888 N N . ALA A 1 114 ? 4.247 -22.978 -2.129 1.00 25.84 114 ALA A N 1
ATOM 889 C CA . ALA A 1 114 ? 4.240 -24.180 -2.963 1.00 25.84 114 ALA A CA 1
ATOM 890 C C . ALA A 1 114 ? 5.470 -24.195 -3.887 1.00 25.84 114 ALA A C 1
ATOM 892 O O . ALA A 1 114 ? 5.529 -23.519 -4.906 1.00 25.84 114 ALA A O 1
ATOM 893 N N . GLY A 1 115 ? 6.477 -24.986 -3.506 1.00 28.88 115 GLY A N 1
ATOM 894 C CA . GLY A 1 115 ? 7.551 -25.382 -4.407 1.00 28.88 115 GLY A CA 1
ATOM 895 C C . GLY A 1 115 ? 7.024 -26.393 -5.423 1.00 28.88 115 GLY A C 1
ATOM 896 O O . GLY A 1 115 ? 6.663 -27.511 -5.058 1.00 28.88 115 GLY A O 1
ATOM 897 N N . GLY A 1 116 ? 7.015 -26.001 -6.691 1.00 23.55 116 GLY A N 1
ATOM 898 C CA . GLY A 1 116 ? 6.756 -26.860 -7.837 1.00 23.55 116 GLY A CA 1
ATOM 899 C C . GLY A 1 116 ? 7.549 -26.322 -9.014 1.00 23.55 116 GLY A C 1
ATOM 900 O O . GLY A 1 116 ? 7.214 -25.287 -9.569 1.00 23.55 116 GLY A O 1
ATOM 901 N N . SER A 1 117 ? 8.650 -26.992 -9.339 1.00 30.28 117 SER A N 1
ATOM 902 C CA . SER A 1 117 ? 9.454 -26.706 -10.520 1.00 30.28 117 SER A CA 1
ATOM 903 C C . SER A 1 117 ? 8.681 -27.128 -11.765 1.00 30.28 117 SER A C 1
ATOM 905 O O . SER A 1 117 ? 8.671 -28.304 -12.122 1.00 30.28 117 SER A O 1
ATOM 907 N N . GLU A 1 118 ? 8.059 -26.166 -12.435 1.00 26.83 118 GLU A N 1
ATOM 908 C CA . GLU A 1 118 ? 7.773 -26.272 -13.862 1.00 26.83 118 GLU A CA 1
ATOM 909 C C . GLU A 1 118 ? 8.647 -25.250 -14.589 1.00 26.83 118 GLU A C 1
ATOM 911 O O . GLU A 1 118 ? 8.491 -24.041 -14.450 1.00 26.83 118 GLU A O 1
ATOM 916 N N . GLU A 1 119 ? 9.642 -25.770 -15.311 1.00 28.28 119 GLU A N 1
ATOM 917 C CA . GLU A 1 119 ? 10.453 -25.011 -16.259 1.00 28.28 119 GLU A CA 1
ATOM 918 C C . GLU A 1 119 ? 9.520 -24.403 -17.317 1.00 28.28 119 GLU A C 1
ATOM 920 O O . GLU A 1 119 ? 8.993 -25.115 -18.176 1.00 28.28 119 GLU A O 1
ATOM 925 N N . ALA A 1 120 ? 9.305 -23.088 -17.254 1.00 27.41 120 ALA A N 1
ATOM 926 C CA . ALA A 1 120 ? 8.626 -22.355 -18.312 1.00 27.41 120 ALA A CA 1
ATOM 927 C C . ALA A 1 120 ? 9.558 -22.240 -19.538 1.00 27.41 120 ALA A C 1
ATOM 929 O O . ALA A 1 120 ? 10.729 -21.874 -19.387 1.00 27.41 120 ALA A O 1
ATOM 930 N N . PRO A 1 121 ? 9.084 -22.534 -20.763 1.00 30.17 121 PRO A N 1
ATOM 931 C CA . PRO A 1 121 ? 9.841 -22.247 -21.969 1.00 30.17 121 PRO A CA 1
ATOM 932 C C . PRO A 1 121 ? 9.866 -20.733 -22.192 1.00 30.17 121 PRO A C 1
ATOM 934 O O . PRO A 1 121 ? 8.821 -20.095 -22.284 1.00 30.17 121 PRO A O 1
ATOM 937 N N . VAL A 1 122 ? 11.068 -20.175 -22.318 1.00 31.88 122 VAL A N 1
ATOM 938 C CA . VAL A 1 122 ? 11.285 -18.800 -22.771 1.00 31.88 122 VAL A CA 1
ATOM 939 C C . VAL A 1 122 ? 11.032 -18.765 -24.283 1.00 31.88 122 VAL A C 1
ATOM 941 O O . VAL A 1 122 ? 11.929 -19.067 -25.071 1.00 31.88 122 VAL A O 1
ATOM 944 N N . GLU A 1 123 ? 9.800 -18.470 -24.696 1.00 31.30 123 GLU A N 1
ATOM 945 C CA . GLU A 1 123 ? 9.522 -17.988 -26.053 1.00 31.30 123 GLU A CA 1
ATOM 946 C C . GLU A 1 123 ? 9.482 -16.455 -26.031 1.00 31.30 123 GLU A C 1
ATOM 948 O O . GLU A 1 123 ? 8.657 -15.849 -25.355 1.00 31.30 123 GLU A O 1
ATOM 953 N N . GLU A 1 124 ? 10.405 -15.841 -26.777 1.00 38.47 124 GLU A N 1
ATOM 954 C CA . GLU A 1 124 ? 10.403 -14.417 -27.116 1.00 38.47 124 GLU A CA 1
ATOM 955 C C . GLU A 1 124 ? 9.130 -14.081 -27.913 1.00 38.47 124 GLU A C 1
ATOM 957 O O . GLU A 1 124 ? 9.054 -14.289 -29.126 1.00 38.47 124 GLU A O 1
ATOM 962 N N . GLY A 1 125 ? 8.127 -13.548 -27.226 1.00 35.69 125 GLY A N 1
ATOM 963 C CA . GLY A 1 125 ? 6.964 -12.895 -27.811 1.00 35.69 125 GLY A CA 1
ATOM 964 C C . GLY A 1 125 ? 6.500 -11.801 -26.859 1.00 35.69 125 GLY A C 1
ATOM 965 O O . GLY A 1 125 ? 6.416 -12.042 -25.659 1.00 35.69 125 GLY A O 1
ATOM 966 N N . GLN A 1 126 ? 6.251 -10.595 -27.379 1.00 40.38 126 GLN A N 1
ATOM 967 C CA . GLN A 1 126 ? 5.646 -9.514 -26.593 1.00 40.38 126 GLN A CA 1
ATOM 968 C C . GLN A 1 126 ? 4.340 -10.017 -25.951 1.00 40.38 126 GLN A C 1
ATOM 970 O O . GLN A 1 126 ? 3.609 -10.762 -26.616 1.00 40.38 126 GLN A O 1
ATOM 975 N N . PRO A 1 127 ? 4.032 -9.644 -24.698 1.00 50.56 127 PRO A N 1
ATOM 976 C CA . PRO A 1 127 ? 2.763 -10.011 -24.085 1.00 50.56 127 PRO A CA 1
ATOM 977 C C . PRO A 1 127 ? 1.609 -9.408 -24.906 1.00 50.56 127 PRO A C 1
ATOM 979 O O . PRO A 1 127 ? 1.465 -8.196 -25.013 1.00 50.56 127 PRO A O 1
ATOM 982 N N . 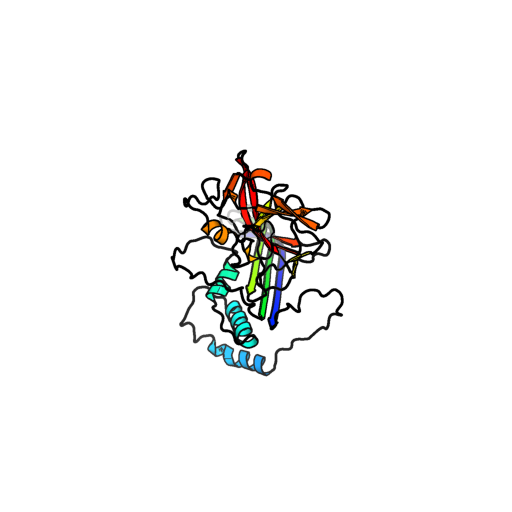GLU A 1 128 ? 0.794 -10.251 -25.550 1.00 57.47 128 GLU A N 1
ATOM 983 C CA . GLU A 1 128 ? -0.413 -9.777 -26.238 1.00 57.47 128 GLU A CA 1
ATOM 984 C C . GLU A 1 128 ? -1.453 -9.340 -25.195 1.00 57.47 128 GLU A C 1
ATOM 986 O O . GLU A 1 128 ? -1.859 -10.151 -24.355 1.00 57.47 128 GLU A O 1
ATOM 991 N N . ARG A 1 129 ? -1.935 -8.087 -25.292 1.00 64.12 129 ARG A N 1
ATOM 992 C CA . ARG A 1 129 ? -3.058 -7.590 -24.479 1.00 64.12 129 ARG A CA 1
ATOM 993 C C . ARG A 1 129 ? -4.223 -8.575 -24.499 1.00 64.12 129 ARG A C 1
ATOM 995 O O . ARG A 1 129 ? -4.634 -9.100 -25.541 1.00 64.12 129 ARG A O 1
ATOM 1002 N N . ALA A 1 130 ? -4.811 -8.787 -23.331 1.00 70.81 130 ALA A N 1
ATOM 1003 C CA . ALA A 1 130 ? -5.961 -9.647 -23.158 1.00 70.81 130 ALA A CA 1
ATOM 1004 C C . ALA A 1 130 ? -7.177 -9.124 -23.947 1.00 70.81 130 ALA A C 1
ATOM 1006 O O . ALA A 1 130 ? -8.031 -9.937 -24.333 1.00 70.81 130 ALA A O 1
ATOM 1007 N N . GLY A 1 131 ? -7.249 -7.818 -24.234 1.00 76.06 131 GLY A N 1
ATOM 1008 C CA . GLY A 1 131 ? -8.317 -7.166 -25.001 1.00 76.06 131 GLY A CA 1
ATOM 1009 C C . GLY A 1 131 ? -9.600 -6.972 -24.192 1.00 76.06 131 GLY A C 1
ATOM 1010 O O . GLY A 1 131 ? -10.690 -6.835 -24.756 1.00 76.06 131 GLY A O 1
ATOM 1011 N N . TRP A 1 132 ? -9.483 -7.045 -22.873 1.00 80.62 132 TRP A N 1
ATOM 1012 C CA . TRP A 1 132 ? -10.538 -6.838 -21.891 1.00 80.62 132 TRP A CA 1
ATOM 1013 C C . TRP A 1 132 ? -9.884 -6.499 -20.562 1.00 80.62 132 TRP A C 1
ATOM 1015 O O . TRP A 1 132 ? -8.797 -6.994 -20.293 1.00 80.62 132 TRP A O 1
ATOM 1025 N N . GLY A 1 133 ? -10.569 -5.744 -19.712 1.00 77.62 133 GLY A N 1
ATOM 1026 C CA . GLY A 1 133 ? -10.110 -5.484 -18.354 1.00 77.62 133 GLY A CA 1
ATOM 1027 C C . GLY A 1 133 ? -11.240 -5.560 -17.340 1.00 77.62 133 GLY A C 1
ATOM 1028 O O . GLY A 1 133 ? -12.412 -5.344 -17.666 1.00 77.62 133 GLY A O 1
ATOM 1029 N N . LEU A 1 134 ? -10.879 -5.908 -16.110 1.00 79.31 134 LEU A N 1
ATOM 1030 C CA . LEU A 1 134 ? -11.744 -5.983 -14.940 1.00 79.31 134 LEU A CA 1
ATOM 1031 C C . LEU A 1 134 ? -11.048 -5.306 -13.764 1.00 79.31 134 LEU A C 1
ATOM 1033 O O . LEU A 1 134 ? -9.971 -5.737 -13.373 1.00 79.31 134 LEU A O 1
ATOM 1037 N N . ILE A 1 135 ? -11.709 -4.333 -13.147 1.00 75.62 135 ILE A N 1
ATOM 1038 C CA . ILE A 1 135 ? -11.334 -3.789 -11.841 1.00 75.62 135 ILE A CA 1
ATOM 1039 C C . ILE A 1 135 ? -12.517 -4.007 -10.912 1.00 75.62 135 ILE A C 1
ATOM 1041 O O . ILE A 1 135 ? -13.634 -3.571 -11.191 1.00 75.62 135 ILE A O 1
ATOM 1045 N N . TYR A 1 136 ? -12.283 -4.667 -9.792 1.00 76.44 136 TYR A N 1
ATOM 1046 C CA . TYR A 1 136 ? -13.267 -4.828 -8.739 1.00 76.44 136 TYR A CA 1
ATOM 1047 C C . TYR A 1 136 ? -12.650 -4.407 -7.413 1.00 76.44 136 TYR A C 1
ATOM 1049 O O . T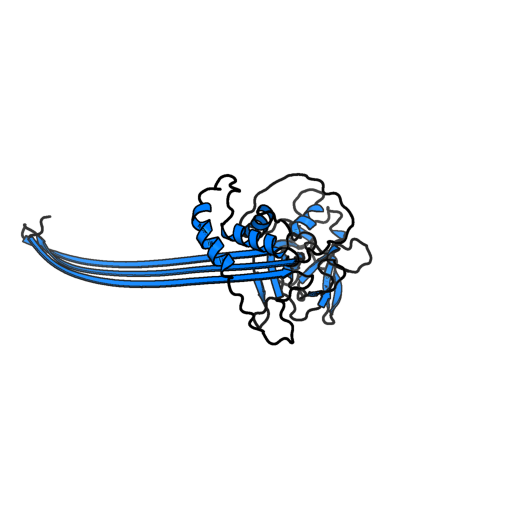YR A 1 136 ? -11.680 -5.003 -6.967 1.00 76.44 136 TYR A O 1
ATOM 1057 N N . ASN A 1 137 ? -13.231 -3.392 -6.780 1.00 72.19 137 ASN A N 1
ATOM 1058 C CA . ASN A 1 137 ? -12.821 -2.902 -5.471 1.00 72.19 137 ASN A CA 1
ATOM 1059 C C . ASN A 1 137 ? -13.995 -3.028 -4.505 1.00 72.19 137 ASN A C 1
ATOM 1061 O O . ASN A 1 137 ? -15.104 -2.582 -4.793 1.00 72.19 137 ASN A O 1
ATOM 1065 N N . SER A 1 138 ? -13.760 -3.608 -3.339 1.00 76.81 138 SER A N 1
ATOM 1066 C CA . SER A 1 138 ? -14.723 -3.678 -2.247 1.00 76.81 138 SER A CA 1
ATOM 1067 C C . SER A 1 138 ? -14.032 -3.272 -0.964 1.00 76.81 138 SER A C 1
ATOM 1069 O O . SER A 1 138 ? -12.961 -3.776 -0.659 1.00 76.81 138 SER A O 1
ATOM 1071 N N . SER A 1 139 ? -14.656 -2.389 -0.199 1.00 74.69 139 SER A N 1
ATOM 1072 C CA . SER A 1 139 ? -14.227 -2.022 1.146 1.00 74.69 139 SER A CA 1
ATOM 1073 C C . SER A 1 139 ? -15.434 -2.100 2.067 1.00 74.69 139 SER A C 1
ATOM 1075 O O . SER A 1 139 ? -16.498 -1.557 1.759 1.00 74.69 139 SER A O 1
ATOM 1077 N N . GLU A 1 140 ? -15.282 -2.816 3.170 1.00 80.06 140 GLU A N 1
ATOM 1078 C CA . GLU A 1 140 ? -16.302 -3.029 4.183 1.00 80.06 140 GLU A CA 1
ATOM 1079 C C . GLU A 1 140 ? -15.729 -2.626 5.537 1.00 80.06 140 GLU A C 1
ATOM 1081 O O . GLU A 1 140 ? -14.729 -3.173 5.988 1.00 80.06 140 GLU A O 1
ATOM 1086 N N . SER A 1 141 ? -16.354 -1.651 6.192 1.00 80.81 141 SER A N 1
ATOM 1087 C CA . SER A 1 141 ? -15.974 -1.223 7.533 1.00 80.81 141 SER A CA 1
ATOM 1088 C C . SER A 1 141 ? -17.151 -1.343 8.490 1.00 80.81 141 SER A C 1
ATOM 1090 O O . SER A 1 141 ? -18.298 -0.992 8.190 1.00 80.81 141 SER A O 1
ATOM 1092 N N . TYR A 1 142 ? -16.860 -1.847 9.683 1.00 87.25 142 TYR A N 1
ATOM 1093 C CA . TYR A 1 142 ? -17.815 -1.985 10.765 1.00 87.25 142 TYR A CA 1
ATOM 1094 C C . TYR A 1 142 ? -17.246 -1.386 12.042 1.00 87.25 142 TYR A C 1
ATOM 1096 O O . TYR A 1 142 ? -16.161 -1.744 12.495 1.00 87.25 142 TYR A O 1
ATOM 1104 N N . TYR A 1 143 ? -18.015 -0.502 12.664 1.00 91.06 143 TYR A N 1
ATOM 1105 C CA . TYR A 1 143 ? -17.698 0.108 13.944 1.00 91.06 143 TYR A CA 1
ATOM 1106 C C . TYR A 1 143 ? -18.870 -0.029 14.907 1.00 91.06 143 TYR A C 1
ATOM 1108 O O . TYR A 1 143 ? -20.010 0.316 14.588 1.00 91.06 143 TYR A O 1
ATOM 1116 N N . GLU A 1 144 ? -18.570 -0.440 16.134 1.00 93.38 144 GLU A N 1
ATOM 1117 C CA . GLU A 1 144 ? -19.532 -0.523 17.222 1.00 93.38 144 GLU A CA 1
ATOM 1118 C C . GLU A 1 144 ? -18.979 0.109 18.503 1.00 93.38 144 GLU A C 1
ATOM 1120 O O . GLU A 1 144 ? -17.877 -0.211 18.954 1.00 93.38 144 GLU A O 1
ATOM 1125 N N . HIS A 1 145 ? -19.773 0.975 19.141 1.00 97.00 145 HIS A N 1
ATOM 1126 C CA . HIS A 1 145 ? -19.522 1.477 20.493 1.00 97.00 145 HIS A CA 1
ATOM 1127 C C . HIS A 1 145 ? -20.756 1.298 21.375 1.00 97.00 145 HIS A C 1
ATOM 1129 O O . HIS A 1 145 ? -21.764 1.987 21.212 1.00 97.00 145 HIS A O 1
ATOM 1135 N N . GLU A 1 146 ? -20.650 0.418 22.364 1.00 96.62 146 GLU A N 1
ATOM 1136 C CA . GLU A 1 146 ? -21.707 0.124 23.325 1.00 96.62 146 GLU A CA 1
ATOM 1137 C C . GLU A 1 146 ? -21.352 0.655 24.720 1.00 96.62 146 GLU A C 1
ATOM 1139 O O . GLU A 1 146 ? -20.245 0.449 25.224 1.00 96.62 146 GLU A O 1
ATOM 1144 N N . LYS A 1 147 ? -22.304 1.331 25.375 1.00 98.19 147 LYS A N 1
ATOM 1145 C CA . LYS A 1 147 ? -22.187 1.775 26.772 1.00 98.19 147 LYS A CA 1
ATOM 1146 C C . LYS A 1 147 ? -23.428 1.414 27.571 1.00 98.19 147 LYS A C 1
ATOM 1148 O O . LYS A 1 147 ? -24.548 1.742 27.183 1.00 98.19 147 LYS A O 1
ATOM 1153 N N . LEU A 1 148 ? -23.220 0.864 28.763 1.00 97.69 148 LEU A N 1
ATOM 1154 C CA . LEU A 1 148 ? -24.264 0.613 29.754 1.00 97.69 148 LEU A CA 1
ATOM 1155 C C . LEU A 1 148 ? -23.868 1.238 31.090 1.00 97.69 148 LEU A C 1
ATOM 1157 O O . LEU A 1 148 ? -22.732 1.133 31.533 1.00 97.69 148 LEU A O 1
ATOM 1161 N N . SER A 1 149 ? -24.817 1.869 31.769 1.00 97.69 149 SER A N 1
ATOM 1162 C CA . SER A 1 149 ? -24.678 2.368 33.134 1.00 97.69 149 SER A CA 1
ATOM 1163 C C . SER A 1 149 ? -25.878 1.890 33.933 1.00 97.69 149 SER A C 1
ATOM 1165 O O . SER A 1 149 ? -26.988 2.354 33.686 1.00 97.69 149 SER A O 1
ATOM 1167 N N . PHE A 1 150 ? -25.664 1.025 34.919 1.00 98.12 150 PHE A N 1
ATOM 1168 C CA . PHE A 1 150 ? -26.717 0.484 35.776 1.00 98.12 150 PHE A CA 1
ATOM 1169 C C . PHE A 1 150 ? -26.528 0.943 37.217 1.00 98.12 150 PHE A C 1
ATOM 1171 O O . PHE A 1 150 ? -25.422 0.880 37.751 1.00 98.12 150 PHE A O 1
ATOM 1178 N N . LYS A 1 151 ? -27.607 1.388 37.859 1.00 98.25 151 LYS A N 1
ATOM 1179 C CA . LYS A 1 151 ? -27.642 1.793 39.264 1.00 98.25 151 LYS A CA 1
ATOM 1180 C C . LYS A 1 151 ? -28.832 1.136 39.947 1.00 98.25 151 LYS A C 1
ATOM 1182 O O . LYS A 1 151 ? -29.953 1.270 39.473 1.00 98.25 151 LYS A O 1
ATOM 1187 N N . ALA A 1 152 ? -28.605 0.514 41.094 1.00 97.75 152 ALA A N 1
ATOM 1188 C CA . ALA A 1 152 ? -29.653 0.066 41.995 1.00 97.75 152 ALA A CA 1
ATOM 1189 C C . ALA A 1 152 ? -29.359 0.547 43.415 1.00 97.75 152 ALA A C 1
ATOM 1191 O O . ALA A 1 152 ? -28.207 0.594 43.850 1.00 97.75 152 ALA A O 1
ATOM 1192 N N . LYS A 1 153 ? -30.407 0.913 44.139 1.00 97.75 153 LYS A N 1
ATOM 1193 C CA . LYS A 1 153 ? -30.362 1.197 45.571 1.00 97.75 153 LYS A CA 1
ATOM 1194 C C . LYS A 1 153 ? -31.618 0.645 46.219 1.00 97.75 153 LYS A C 1
ATOM 1196 O O . LYS A 1 153 ? -32.668 0.620 45.582 1.00 97.75 153 LYS A O 1
ATOM 1201 N N . GLY A 1 154 ? -31.529 0.260 47.476 1.00 97.19 154 GLY A N 1
ATOM 1202 C CA . GLY A 1 154 ? -32.703 -0.172 48.209 1.00 97.19 154 GLY A CA 1
ATOM 1203 C C . GLY A 1 154 ? -32.390 -0.534 49.642 1.00 97.19 154 GLY A C 1
ATOM 1204 O O . GLY A 1 154 ? -31.222 -0.600 50.031 1.00 97.19 154 GLY A O 1
ATOM 1205 N N . THR A 1 155 ? -33.454 -0.798 50.383 1.00 96.69 155 THR A N 1
ATOM 1206 C CA . THR A 1 155 ? -33.410 -1.243 51.773 1.00 96.69 155 THR A CA 1
ATOM 1207 C C . THR A 1 155 ? -34.188 -2.549 51.878 1.00 96.69 155 THR A C 1
ATOM 1209 O O . THR A 1 155 ? -35.282 -2.685 51.328 1.00 96.69 155 THR A O 1
ATOM 1212 N N . ILE A 1 156 ? -33.604 -3.537 52.550 1.00 96.81 156 ILE A N 1
ATOM 1213 C CA . ILE A 1 156 ? -34.177 -4.867 52.767 1.00 96.81 156 ILE A CA 1
ATOM 1214 C C . ILE A 1 156 ? -34.355 -5.069 54.269 1.00 96.81 156 ILE A C 1
ATOM 1216 O O . ILE A 1 156 ? -33.392 -4.918 55.014 1.00 96.81 156 ILE A O 1
ATOM 1220 N N . THR A 1 157 ? -35.540 -5.489 54.703 1.00 96.56 157 THR A N 1
ATOM 1221 C CA . THR A 1 157 ? -35.782 -5.956 56.075 1.00 96.56 157 THR A CA 1
ATOM 1222 C C . THR A 1 157 ? -35.848 -7.478 56.069 1.00 96.56 157 THR A C 1
ATOM 1224 O O . THR A 1 157 ? -36.645 -8.068 55.334 1.00 96.56 157 THR A O 1
ATOM 1227 N N . THR A 1 158 ? -35.015 -8.147 56.859 1.00 95.00 158 THR A N 1
ATOM 1228 C CA . THR A 1 158 ? -34.989 -9.612 56.965 1.00 95.00 158 THR A CA 1
ATOM 1229 C C . THR A 1 158 ? -35.976 -10.133 58.011 1.00 95.00 158 THR A C 1
ATOM 1231 O O . THR A 1 158 ? -36.432 -9.400 58.884 1.00 95.00 158 THR A O 1
ATOM 1234 N N . ALA A 1 159 ? -36.309 -11.425 57.951 1.00 94.75 159 ALA A N 1
ATOM 1235 C CA . ALA A 1 159 ? -37.252 -12.061 58.880 1.00 94.75 159 ALA A CA 1
ATOM 1236 C C . ALA A 1 159 ? -36.784 -12.064 60.353 1.00 94.75 159 ALA A C 1
ATOM 1238 O O . ALA A 1 159 ? -37.609 -12.166 61.254 1.00 94.75 159 ALA A O 1
ATOM 1239 N N . ASP A 1 160 ? -35.476 -11.934 60.601 1.00 95.12 160 ASP A N 1
ATOM 1240 C CA . ASP A 1 160 ? -34.878 -11.745 61.934 1.00 95.12 160 ASP A CA 1
ATOM 1241 C C . ASP A 1 160 ? -34.826 -10.260 62.368 1.00 95.12 160 ASP A C 1
ATOM 1243 O O . ASP A 1 160 ? -34.247 -9.945 63.405 1.00 95.12 160 ASP A O 1
ATOM 1247 N N . GLY A 1 161 ? -35.432 -9.348 61.595 1.00 91.94 161 GLY A N 1
ATOM 1248 C CA . GLY A 1 161 ? -35.580 -7.926 61.918 1.00 91.94 161 GLY A CA 1
ATOM 1249 C C . GLY A 1 161 ? -34.400 -7.030 61.532 1.00 91.94 161 GLY A C 1
ATOM 1250 O O . GLY A 1 161 ? -34.410 -5.852 61.879 1.00 91.94 161 GLY A O 1
ATOM 1251 N N . ARG A 1 162 ? -33.379 -7.541 60.830 1.00 96.19 162 ARG A N 1
ATOM 1252 C CA . ARG A 1 162 ? -32.245 -6.713 60.379 1.00 96.19 162 ARG A CA 1
ATOM 1253 C C . ARG A 1 162 ? -32.625 -5.886 59.152 1.00 96.19 162 ARG A C 1
ATOM 1255 O O . ARG A 1 162 ? -33.219 -6.406 58.212 1.00 96.19 162 ARG A O 1
ATOM 1262 N N . GLU A 1 163 ? -32.215 -4.622 59.136 1.00 95.31 163 GLU A N 1
ATOM 1263 C CA . GLU A 1 163 ? -32.308 -3.747 57.964 1.00 95.31 163 GLU A CA 1
ATOM 1264 C C . GLU A 1 163 ? -30.960 -3.672 57.241 1.00 95.31 163 GLU A C 1
ATOM 1266 O O . GLU A 1 163 ? -29.905 -3.560 57.869 1.00 95.31 163 GLU A O 1
ATOM 1271 N N . ILE A 1 164 ? -30.991 -3.792 55.914 1.00 96.06 164 ILE A N 1
ATOM 1272 C CA . ILE A 1 164 ? -29.808 -3.815 55.054 1.00 96.06 164 ILE A CA 1
ATOM 1273 C C . ILE A 1 164 ? -30.025 -2.845 53.898 1.00 96.06 164 ILE A C 1
ATOM 1275 O O . ILE A 1 164 ? -30.817 -3.112 52.992 1.00 96.06 164 ILE A O 1
ATOM 1279 N N . ASP A 1 165 ? -29.270 -1.752 53.907 1.00 96.50 165 ASP A N 1
ATOM 1280 C CA . ASP A 1 165 ? -29.162 -0.840 52.775 1.00 96.50 165 ASP A CA 1
ATOM 1281 C C . ASP A 1 165 ? -28.120 -1.345 51.781 1.00 96.50 165 ASP A C 1
ATOM 1283 O O . ASP A 1 165 ? -26.998 -1.699 52.153 1.00 96.50 165 ASP A O 1
ATOM 1287 N N . PHE A 1 166 ? -28.455 -1.325 50.495 1.00 96.12 166 PHE A N 1
ATOM 1288 C CA . PHE A 1 166 ? -27.505 -1.652 49.439 1.00 96.12 166 PHE A CA 1
ATOM 1289 C C . PHE A 1 166 ? -27.497 -0.599 48.337 1.00 96.12 166 PHE A C 1
ATOM 1291 O O . PHE A 1 166 ? -28.489 0.075 48.048 1.00 96.12 166 PHE A O 1
ATOM 1298 N N . LYS A 1 167 ? -26.334 -0.472 47.699 1.00 96.81 167 LYS A N 1
ATOM 1299 C CA . LYS A 1 167 ? -26.120 0.325 46.493 1.00 96.81 167 LYS A CA 1
ATOM 1300 C C . LYS A 1 167 ? -25.253 -0.486 45.544 1.00 96.81 167 LYS A C 1
ATOM 1302 O O . LYS A 1 167 ? -24.189 -0.956 45.930 1.00 96.81 167 LYS A O 1
ATOM 1307 N N . LEU A 1 168 ? -25.703 -0.616 44.306 1.00 95.31 168 LEU A N 1
ATOM 1308 C CA . LEU A 1 168 ? -24.983 -1.267 43.224 1.00 95.31 168 LEU A CA 1
ATOM 1309 C C . LEU A 1 168 ? -24.871 -0.276 42.070 1.00 95.31 168 LEU A C 1
ATOM 1311 O O . LEU A 1 168 ? -25.863 0.324 41.662 1.00 95.31 168 LEU A O 1
ATOM 1315 N N . HIS A 1 169 ? -23.666 -0.081 41.552 1.00 97.44 169 HIS A N 1
ATOM 1316 C CA . HIS A 1 169 ? -23.431 0.743 40.374 1.00 97.44 169 HIS A CA 1
ATOM 1317 C C . HIS A 1 169 ? -22.316 0.116 39.557 1.00 97.44 169 HIS A C 1
ATOM 1319 O O . HIS A 1 169 ? -21.223 -0.096 40.075 1.00 97.44 169 HIS A O 1
ATOM 1325 N N . PHE A 1 170 ? -22.589 -0.150 38.286 1.00 96.38 170 PHE A N 1
ATOM 1326 C CA . PHE A 1 170 ? -21.569 -0.569 37.337 1.00 96.38 170 PHE A CA 1
ATOM 1327 C C . PHE A 1 170 ? -21.764 0.133 35.997 1.00 96.38 170 PHE A C 1
ATOM 1329 O O . PHE A 1 170 ? -22.854 0.624 35.676 1.00 96.38 170 PHE A O 1
ATOM 1336 N N . LYS A 1 171 ? -20.678 0.194 35.229 1.00 97.50 171 LYS A N 1
ATOM 1337 C CA . LYS A 1 171 ? -20.658 0.692 33.858 1.00 97.50 171 LYS A CA 1
ATOM 1338 C C . LYS A 1 171 ? -19.923 -0.308 32.976 1.00 97.50 171 LYS A C 1
ATOM 1340 O O . LYS A 1 171 ? -18.912 -0.844 33.416 1.00 97.50 171 LYS A O 1
ATOM 1345 N N . LEU A 1 172 ? -20.423 -0.524 31.766 1.00 95.50 172 LEU A N 1
ATOM 1346 C CA . LEU A 1 172 ? -19.764 -1.294 30.712 1.00 95.50 172 LEU A CA 1
ATOM 1347 C C . LEU A 1 172 ? -19.507 -0.357 29.525 1.00 95.50 172 LEU A C 1
ATOM 1349 O O . LEU A 1 172 ? -20.343 0.508 29.250 1.00 95.50 172 LEU A O 1
ATOM 1353 N N . ASP A 1 173 ? -18.363 -0.513 28.865 1.00 94.62 173 ASP A N 1
ATOM 1354 C CA . ASP A 1 173 ? -17.960 0.228 27.663 1.00 94.62 173 ASP A CA 1
ATOM 1355 C C . ASP A 1 173 ? -17.212 -0.756 26.749 1.00 94.62 173 ASP A C 1
ATOM 1357 O O . ASP A 1 173 ? -16.208 -1.335 27.173 1.00 94.62 173 ASP A O 1
ATOM 1361 N N . ARG A 1 174 ? -17.740 -1.008 25.548 1.00 92.75 174 ARG A N 1
ATOM 1362 C CA . ARG A 1 174 ? -17.149 -1.902 24.540 1.00 92.75 174 ARG A CA 1
ATOM 1363 C C . ARG A 1 174 ? -17.011 -1.152 23.225 1.00 92.75 174 ARG A C 1
ATOM 1365 O O . ARG A 1 174 ? -17.975 -0.540 22.777 1.00 92.75 174 ARG A O 1
ATOM 1372 N N . LYS A 1 175 ? -15.841 -1.252 22.597 1.00 89.12 175 LYS A N 1
ATOM 1373 C CA . LYS A 1 175 ? -15.607 -0.802 21.223 1.00 89.12 175 LYS A CA 1
ATOM 1374 C C . LYS A 1 175 ? -15.147 -1.972 20.369 1.00 89.12 175 LYS A C 1
ATOM 1376 O O . LYS A 1 175 ? -14.326 -2.759 20.836 1.00 89.12 175 LYS A O 1
ATOM 1381 N N . TYR A 1 176 ? -15.655 -2.052 19.151 1.00 83.25 176 TYR A N 1
ATOM 1382 C CA . TYR A 1 176 ? -15.238 -3.017 18.144 1.00 83.25 176 TYR A CA 1
ATOM 1383 C C . TYR A 1 176 ? -15.115 -2.308 16.795 1.00 83.25 176 TYR A C 1
ATOM 1385 O O . TYR A 1 176 ? -15.913 -1.419 16.497 1.00 83.25 176 TYR A O 1
ATOM 1393 N N . MET A 1 177 ? -14.086 -2.659 16.030 1.00 79.38 177 MET A N 1
ATOM 1394 C CA . MET A 1 177 ? -13.827 -2.118 14.701 1.00 79.38 177 MET A CA 1
ATOM 1395 C C . MET A 1 177 ? -13.245 -3.226 13.827 1.00 79.38 177 MET A C 1
ATOM 1397 O O . MET A 1 177 ? -12.380 -3.966 14.296 1.00 79.38 177 MET A O 1
ATOM 1401 N N . SER A 1 178 ? -13.731 -3.332 12.598 1.00 72.19 178 SER A N 1
ATOM 1402 C CA . SER A 1 178 ? -13.250 -4.246 11.563 1.00 72.19 178 SER A CA 1
ATOM 1403 C C . SER A 1 178 ? -13.287 -3.506 10.229 1.00 72.19 178 SER A C 1
ATOM 1405 O O . SER A 1 178 ? -14.185 -2.694 10.002 1.00 72.19 178 SER A O 1
ATOM 1407 N N . GLU A 1 179 ? -12.276 -3.740 9.406 1.00 70.81 179 GLU A N 1
ATOM 1408 C CA . GLU A 1 179 ? -12.148 -3.211 8.054 1.00 70.81 179 GLU A CA 1
ATOM 1409 C C . GLU A 1 179 ? -11.616 -4.346 7.178 1.00 70.81 179 GLU A C 1
ATOM 1411 O O . GLU A 1 179 ? -10.654 -5.011 7.560 1.00 70.81 179 GLU A O 1
ATOM 1416 N N . GLU A 1 180 ? -12.283 -4.595 6.059 1.00 66.81 180 GLU A N 1
ATOM 1417 C CA . GLU A 1 180 ? -11.933 -5.609 5.068 1.00 66.81 180 GLU A CA 1
ATOM 1418 C C . GLU A 1 180 ? -11.913 -4.937 3.693 1.00 66.81 180 GLU A C 1
ATOM 1420 O O . GLU A 1 180 ? -12.845 -4.208 3.337 1.00 66.81 180 GLU A O 1
ATOM 1425 N N . SER A 1 181 ? -10.864 -5.174 2.911 1.00 63.47 181 SER A N 1
ATOM 1426 C CA . SER A 1 181 ? -10.762 -4.708 1.530 1.00 63.47 181 SER A CA 1
ATOM 1427 C C . SER A 1 181 ? -10.437 -5.862 0.598 1.00 63.47 181 SER A C 1
ATOM 1429 O O . SER A 1 181 ? -9.671 -6.751 0.942 1.00 63.47 181 SER A O 1
ATOM 1431 N N . VAL A 1 182 ? -11.043 -5.846 -0.585 1.00 65.50 182 VAL A N 1
ATOM 1432 C CA . VAL A 1 182 ? -10.764 -6.790 -1.667 1.00 65.50 182 VAL A CA 1
ATOM 1433 C C . VAL A 1 182 ? -10.582 -5.978 -2.936 1.00 65.50 182 VAL A C 1
ATOM 1435 O O . VAL A 1 182 ? -11.501 -5.255 -3.333 1.00 65.50 182 VAL A O 1
ATOM 1438 N N . SER A 1 183 ? -9.425 -6.113 -3.576 1.00 61.94 183 SER A N 1
ATOM 1439 C CA . SER A 1 183 ? -9.173 -5.586 -4.914 1.00 61.94 183 SER A CA 1
ATOM 1440 C C . SER A 1 183 ? -8.880 -6.748 -5.854 1.00 61.94 183 SER A C 1
ATOM 1442 O O . SER A 1 183 ? -8.105 -7.631 -5.521 1.00 61.94 183 SER A O 1
ATOM 1444 N N . ILE A 1 184 ? -9.543 -6.784 -7.005 1.00 68.06 184 ILE A N 1
ATOM 1445 C CA . ILE A 1 184 ? -9.302 -7.773 -8.056 1.00 68.06 184 ILE A CA 1
ATOM 1446 C C . ILE A 1 184 ? -9.087 -7.002 -9.343 1.00 68.06 184 ILE A C 1
ATOM 1448 O O . ILE A 1 184 ? -9.943 -6.210 -9.751 1.00 68.06 184 ILE A O 1
ATOM 1452 N N . ARG A 1 185 ? -7.965 -7.271 -10.001 1.00 67.75 185 ARG A N 1
ATOM 1453 C CA . ARG A 1 185 ? -7.641 -6.736 -11.318 1.00 67.75 185 ARG A CA 1
ATOM 1454 C C . ARG A 1 185 ? -7.344 -7.890 -12.261 1.00 67.75 185 ARG A C 1
ATOM 1456 O O . ARG A 1 185 ? -6.638 -8.813 -11.878 1.00 67.75 185 ARG A O 1
ATOM 1463 N N . ALA A 1 186 ? -7.922 -7.879 -13.459 1.00 71.25 186 ALA A N 1
ATOM 1464 C CA . ALA A 1 186 ? -7.710 -8.951 -14.429 1.00 71.25 186 ALA A CA 1
ATOM 1465 C C . ALA A 1 186 ? -7.785 -8.457 -15.878 1.00 71.25 186 ALA A C 1
ATOM 1467 O O . ALA A 1 186 ? -8.450 -7.462 -16.173 1.00 71.25 186 ALA A O 1
ATOM 1468 N N . GLY A 1 187 ? -7.124 -9.182 -16.782 1.00 74.56 187 GLY A N 1
ATOM 1469 C CA . GLY A 1 187 ? -6.948 -8.756 -18.170 1.00 74.56 187 GLY A CA 1
ATOM 1470 C C . GLY A 1 187 ? -6.036 -7.529 -18.259 1.00 74.56 187 GLY A C 1
ATOM 1471 O O . GLY A 1 187 ? -5.106 -7.399 -17.474 1.00 74.56 187 GLY A O 1
ATOM 1472 N N . ASP A 1 188 ? -6.361 -6.595 -19.145 1.00 71.25 188 ASP A N 1
ATOM 1473 C CA . ASP A 1 188 ? -5.654 -5.323 -19.364 1.00 71.25 188 ASP A CA 1
ATOM 1474 C C . ASP A 1 188 ? -5.830 -4.332 -18.192 1.00 71.25 188 ASP A C 1
ATOM 1476 O O . ASP A 1 188 ? -5.420 -3.182 -18.271 1.00 71.25 188 ASP A O 1
ATOM 1480 N N . ALA A 1 189 ? -6.511 -4.747 -17.119 1.00 64.88 189 ALA A N 1
ATOM 1481 C CA . ALA A 1 189 ? -6.696 -3.960 -15.904 1.00 64.88 189 ALA A CA 1
ATOM 1482 C C . ALA A 1 189 ? -5.653 -4.240 -14.818 1.00 64.88 189 ALA A C 1
ATOM 1484 O O . ALA A 1 189 ? -5.675 -3.565 -13.786 1.00 64.88 189 ALA A O 1
ATOM 1485 N N . VAL A 1 190 ? -4.836 -5.285 -14.989 1.00 64.81 190 VAL A N 1
ATOM 1486 C CA . VAL A 1 190 ? -3.734 -5.593 -14.074 1.00 64.81 190 VAL A CA 1
ATOM 1487 C C . VAL A 1 190 ? -2.815 -4.378 -14.068 1.00 64.81 190 VAL A C 1
ATOM 1489 O O . VAL A 1 190 ? -2.397 -3.917 -15.127 1.00 64.81 190 VAL A O 1
ATOM 1492 N N . LEU A 1 191 ? -2.606 -3.799 -12.883 1.00 61.97 191 LEU A N 1
ATOM 1493 C CA . LEU A 1 191 ? -1.665 -2.700 -12.763 1.00 61.97 191 LEU A CA 1
ATOM 1494 C C . LEU A 1 191 ? -0.266 -3.247 -12.996 1.00 61.97 191 LEU A C 1
ATOM 1496 O O . LEU A 1 191 ? 0.024 -4.417 -12.752 1.00 61.97 191 LEU A O 1
ATOM 1500 N N . THR A 1 192 ? 0.574 -2.379 -13.525 1.00 68.38 192 THR A N 1
ATOM 1501 C CA . THR A 1 192 ? 1.959 -2.716 -13.741 1.00 68.38 192 THR A CA 1
ATOM 1502 C C . THR A 1 192 ? 2.760 -2.259 -12.536 1.00 68.38 192 THR A C 1
ATOM 1504 O O . THR A 1 192 ? 2.740 -1.070 -12.200 1.00 68.38 192 THR A O 1
ATOM 1507 N N . ASP A 1 193 ? 3.496 -3.197 -11.938 1.00 78.00 193 ASP A N 1
ATOM 1508 C CA . ASP A 1 193 ? 4.045 -3.028 -10.599 1.00 78.00 193 ASP A CA 1
ATOM 1509 C C . ASP A 1 193 ? 5.584 -3.000 -10.588 1.00 78.00 193 ASP A C 1
ATOM 1511 O O . ASP A 1 193 ? 6.229 -3.967 -10.170 1.00 78.00 193 ASP A O 1
ATOM 1515 N N . PRO A 1 194 ? 6.236 -1.919 -11.052 1.00 89.06 194 PRO A N 1
ATOM 1516 C CA . PRO A 1 194 ? 7.679 -1.818 -10.949 1.00 89.06 194 PRO A CA 1
ATOM 1517 C C . PRO A 1 194 ? 8.161 -1.898 -9.495 1.00 89.06 194 PRO A C 1
ATOM 1519 O O . PRO A 1 194 ? 7.602 -1.276 -8.584 1.00 89.06 194 PRO A O 1
ATOM 1522 N N . LEU A 1 195 ? 9.294 -2.572 -9.287 1.00 94.25 195 LEU A N 1
ATOM 1523 C CA . LEU A 1 195 ? 10.056 -2.431 -8.048 1.00 94.25 195 LEU A CA 1
ATOM 1524 C C . LEU A 1 195 ? 10.677 -1.035 -7.948 1.00 94.25 195 LEU A C 1
ATOM 1526 O O . LEU A 1 195 ? 11.479 -0.621 -8.783 1.00 94.25 195 LEU A O 1
ATOM 1530 N N . VAL A 1 196 ? 10.366 -0.326 -6.871 1.00 96.38 196 VAL A N 1
ATOM 1531 C CA . VAL A 1 196 ? 10.865 1.010 -6.549 1.00 96.38 196 VAL A CA 1
ATOM 1532 C C . VAL A 1 196 ? 11.849 0.943 -5.384 1.00 96.38 196 VAL A C 1
ATOM 1534 O O . VAL A 1 196 ? 11.526 0.474 -4.295 1.00 96.38 196 VAL A O 1
ATOM 1537 N N . ILE A 1 197 ? 13.055 1.472 -5.591 1.00 96.75 197 ILE A N 1
ATOM 1538 C CA . ILE A 1 197 ? 14.106 1.629 -4.579 1.00 96.75 197 ILE A CA 1
ATOM 1539 C C . ILE A 1 197 ? 13.995 3.027 -3.961 1.00 96.75 197 ILE A C 1
ATOM 1541 O O . ILE A 1 197 ? 14.126 4.034 -4.664 1.00 96.75 197 ILE A O 1
ATOM 1545 N N . ASN A 1 198 ? 13.830 3.106 -2.638 1.00 96.56 198 ASN A N 1
ATOM 1546 C CA . ASN A 1 198 ? 13.723 4.375 -1.910 1.00 96.56 198 ASN A CA 1
ATOM 1547 C C . ASN A 1 198 ? 15.048 4.733 -1.217 1.00 96.56 198 ASN A C 1
ATOM 1549 O O . ASN A 1 198 ? 15.339 4.273 -0.113 1.00 96.56 198 ASN A O 1
ATOM 1553 N N . TYR A 1 199 ? 15.852 5.591 -1.850 1.00 93.69 199 TYR A N 1
ATOM 1554 C CA . TYR A 1 199 ? 17.186 5.977 -1.361 1.00 93.69 199 TYR A CA 1
ATOM 1555 C C . TYR A 1 199 ? 17.230 7.340 -0.648 1.00 93.69 199 TYR A C 1
ATOM 1557 O O . TYR A 1 199 ? 18.155 7.619 0.117 1.00 93.69 199 TYR A O 1
ATOM 1565 N N . GLY A 1 200 ? 16.240 8.204 -0.879 1.00 90.00 200 GLY A N 1
ATOM 1566 C CA . GLY A 1 200 ? 16.119 9.547 -0.297 1.00 90.00 200 GLY A CA 1
ATOM 1567 C C . GLY A 1 200 ? 15.021 9.687 0.761 1.00 90.00 200 GLY A C 1
ATOM 1568 O O . GLY A 1 200 ? 14.958 10.718 1.429 1.00 90.00 200 GLY A O 1
ATOM 1569 N N . GLY A 1 201 ? 14.178 8.667 0.935 1.00 89.62 201 GLY A N 1
ATOM 1570 C CA . GLY A 1 201 ? 13.036 8.667 1.848 1.00 89.62 201 GLY A CA 1
ATOM 1571 C C . GLY A 1 201 ? 12.611 7.250 2.251 1.00 89.62 201 GLY A C 1
ATOM 1572 O O . GLY A 1 201 ? 13.211 6.282 1.793 1.00 89.62 201 GLY A O 1
ATOM 1573 N N . PRO A 1 202 ? 11.617 7.112 3.146 1.00 87.38 202 PRO A N 1
ATOM 1574 C CA . PRO A 1 202 ? 11.195 5.812 3.668 1.00 87.38 202 PRO A CA 1
ATOM 1575 C C . PRO A 1 202 ? 10.207 5.054 2.768 1.00 87.38 202 PRO A C 1
ATOM 1577 O O . PRO A 1 202 ? 9.996 3.867 2.999 1.00 87.38 202 PRO A O 1
ATOM 1580 N N . ALA A 1 203 ? 9.579 5.715 1.796 1.00 92.19 203 ALA A N 1
ATOM 1581 C CA . ALA A 1 203 ? 8.572 5.133 0.913 1.00 92.19 203 ALA A CA 1
ATOM 1582 C C . ALA A 1 203 ? 8.539 5.879 -0.427 1.00 92.19 203 ALA A C 1
ATOM 1584 O O . ALA A 1 203 ? 9.008 7.020 -0.510 1.00 92.19 203 ALA A O 1
ATOM 1585 N N . ALA A 1 204 ? 7.970 5.228 -1.436 1.00 91.12 204 ALA A N 1
ATOM 1586 C CA . ALA A 1 204 ? 7.731 5.796 -2.746 1.00 91.12 204 ALA A CA 1
ATOM 1587 C C . ALA A 1 204 ? 6.623 6.853 -2.678 1.00 91.12 2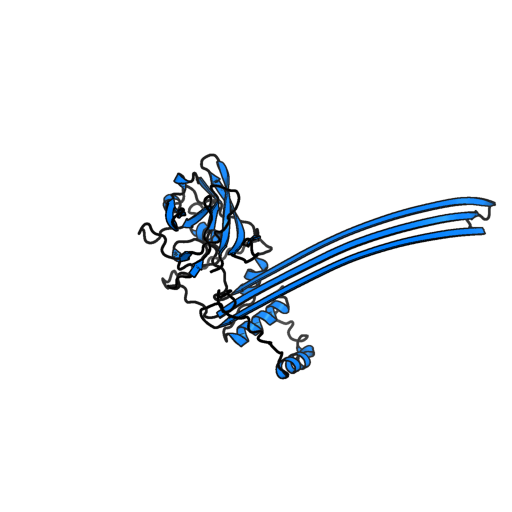04 ALA A C 1
ATOM 1589 O O . ALA A 1 204 ? 5.673 6.753 -1.901 1.00 91.12 204 ALA A O 1
ATOM 1590 N N . ASP A 1 205 ? 6.759 7.864 -3.523 1.00 89.69 205 ASP A N 1
ATOM 1591 C CA . ASP A 1 205 ? 5.729 8.854 -3.802 1.00 89.69 205 ASP A CA 1
ATOM 1592 C C . ASP A 1 205 ? 5.757 9.137 -5.305 1.00 89.69 205 ASP A C 1
ATOM 1594 O O . ASP A 1 205 ? 6.814 9.026 -5.941 1.00 89.69 205 ASP A O 1
ATOM 1598 N N . LEU A 1 206 ? 4.610 9.489 -5.874 1.00 90.06 206 LEU A N 1
ATOM 1599 C CA . LEU A 1 206 ? 4.434 9.639 -7.315 1.00 90.06 206 LEU A CA 1
ATOM 1600 C C . LEU A 1 206 ? 4.299 11.112 -7.718 1.00 90.06 206 LEU A C 1
ATOM 1602 O O . LEU A 1 206 ? 3.836 11.971 -6.960 1.00 90.06 206 LEU A O 1
ATOM 1606 N N . THR A 1 207 ? 4.760 11.426 -8.925 1.00 86.75 207 THR A N 1
ATOM 1607 C CA . THR A 1 207 ? 4.616 12.738 -9.546 1.00 86.75 207 THR A CA 1
ATOM 1608 C C . THR A 1 207 ? 3.202 12.920 -10.075 1.00 86.75 207 THR A C 1
ATOM 1610 O O . THR A 1 207 ? 2.610 12.006 -10.645 1.00 86.75 207 THR A O 1
ATOM 1613 N N . ASP A 1 208 ? 2.698 14.147 -9.957 1.00 81.44 208 ASP A N 1
ATOM 1614 C CA . ASP A 1 208 ? 1.428 14.541 -10.577 1.00 81.44 208 ASP A CA 1
ATOM 1615 C C . ASP A 1 208 ? 1.584 14.700 -12.103 1.00 81.44 208 ASP A C 1
ATOM 1617 O O . ASP A 1 208 ? 0.636 14.547 -12.865 1.00 81.44 208 ASP A O 1
ATOM 1621 N N . THR A 1 209 ? 2.805 14.998 -12.564 1.00 81.31 209 THR A N 1
ATOM 1622 C CA . THR A 1 209 ? 3.151 14.998 -13.988 1.00 81.31 209 THR A CA 1
ATOM 1623 C C . THR A 1 209 ? 3.239 13.562 -14.494 1.00 81.31 209 THR A C 1
ATOM 1625 O O . THR A 1 209 ? 4.015 12.772 -13.947 1.00 81.31 209 THR A O 1
ATOM 1628 N N . LYS A 1 210 ? 2.484 13.265 -15.553 1.00 83.75 210 LYS A N 1
ATOM 1629 C CA . LYS A 1 210 ? 2.532 11.996 -16.282 1.00 83.75 210 LYS A CA 1
ATOM 1630 C C . LYS A 1 210 ? 3.595 12.025 -17.390 1.00 83.75 210 LYS A C 1
ATOM 1632 O O . LYS A 1 210 ? 3.870 13.083 -17.962 1.00 83.75 210 LYS A O 1
ATOM 1637 N N . PHE A 1 211 ? 4.184 10.872 -17.688 1.00 83.12 211 PHE A N 1
ATOM 1638 C CA . PHE A 1 211 ? 5.187 10.683 -18.736 1.00 83.12 211 PHE A CA 1
ATOM 1639 C C . PHE A 1 211 ? 4.783 9.527 -19.642 1.00 83.12 211 PHE A C 1
ATOM 1641 O O . PHE A 1 211 ? 4.270 8.530 -19.151 1.00 83.12 211 PHE A O 1
ATOM 1648 N N . SER A 1 212 ? 5.059 9.654 -20.939 1.00 84.00 212 SER A N 1
ATOM 1649 C CA . SER A 1 212 ? 4.822 8.582 -21.905 1.00 84.00 212 SER A CA 1
ATOM 1650 C C . SER A 1 212 ? 5.877 7.483 -21.749 1.00 84.00 212 SER A C 1
ATOM 1652 O O . SER A 1 212 ? 7.078 7.775 -21.788 1.00 84.00 212 SER A O 1
ATOM 1654 N N . PHE A 1 213 ? 5.434 6.253 -21.510 1.00 85.69 213 PHE A N 1
ATOM 1655 C CA . PHE A 1 213 ? 6.273 5.061 -21.416 1.00 85.69 213 PHE A CA 1
ATOM 1656 C C . PHE A 1 213 ? 5.427 3.826 -21.722 1.00 85.69 213 PHE A C 1
ATOM 1658 O O . PHE A 1 213 ? 4.315 3.733 -21.222 1.00 85.69 213 PHE A O 1
ATOM 1665 N N . ASP A 1 214 ? 5.963 2.910 -22.524 1.00 81.88 214 ASP A N 1
ATOM 1666 C CA . ASP A 1 214 ? 5.356 1.606 -22.813 1.00 81.88 214 ASP A CA 1
ATOM 1667 C C . ASP A 1 214 ? 5.605 0.674 -21.622 1.00 81.88 214 ASP A C 1
ATOM 1669 O O . ASP A 1 214 ? 6.665 0.046 -21.501 1.00 81.88 214 ASP A O 1
ATOM 1673 N N . LEU A 1 215 ? 4.682 0.700 -20.664 1.00 81.69 215 LEU A N 1
ATOM 1674 C CA . LEU A 1 215 ? 4.875 0.085 -19.358 1.00 81.69 215 LEU A CA 1
ATOM 1675 C C . LEU A 1 215 ? 4.571 -1.418 -19.382 1.00 81.69 215 LEU A C 1
ATOM 1677 O O . LEU A 1 215 ? 5.201 -2.159 -18.630 1.00 81.69 215 LEU A O 1
ATOM 1681 N N . ASP A 1 216 ? 3.663 -1.872 -20.244 1.00 73.44 216 ASP A N 1
ATOM 1682 C CA . ASP A 1 216 ? 3.295 -3.285 -20.423 1.00 73.44 216 ASP A CA 1
ATOM 1683 C C . ASP A 1 216 ? 4.040 -3.972 -21.591 1.00 73.44 216 ASP A C 1
ATOM 1685 O O . ASP A 1 216 ? 3.915 -5.183 -21.776 1.00 73.44 216 ASP A O 1
ATOM 1689 N N . ALA A 1 217 ? 4.885 -3.231 -22.317 1.00 76.00 217 ALA A N 1
ATOM 1690 C CA . ALA A 1 217 ? 5.670 -3.688 -23.465 1.00 76.00 217 ALA A CA 1
ATOM 1691 C C . ALA A 1 217 ? 4.835 -4.125 -24.684 1.00 76.00 217 ALA A C 1
ATOM 1693 O O . ALA A 1 217 ? 5.301 -4.930 -25.511 1.00 76.00 217 ALA A O 1
ATOM 1694 N N . ASP A 1 218 ? 3.623 -3.583 -24.825 1.00 68.75 218 ASP A N 1
ATOM 1695 C CA . ASP A 1 218 ? 2.715 -3.877 -25.935 1.00 68.75 218 ASP A CA 1
ATOM 1696 C C . ASP A 1 218 ? 3.009 -3.053 -27.207 1.00 68.75 218 ASP A C 1
ATOM 1698 O O . ASP A 1 218 ? 2.470 -3.333 -28.285 1.00 68.75 218 ASP A O 1
ATOM 1702 N N . GLY A 1 219 ? 3.922 -2.080 -27.115 1.00 75.19 219 GLY A N 1
ATOM 1703 C CA . GLY A 1 219 ? 4.317 -1.186 -28.204 1.00 75.19 219 GLY A CA 1
ATOM 1704 C C . GLY A 1 219 ? 3.524 0.122 -28.285 1.00 75.19 219 GLY A C 1
ATOM 1705 O O . GLY A 1 219 ? 3.749 0.905 -29.217 1.00 75.19 219 GLY A O 1
ATOM 1706 N N . THR A 1 220 ? 2.619 0.373 -27.343 1.00 73.31 220 THR A N 1
ATOM 1707 C CA . THR A 1 220 ? 1.895 1.630 -27.129 1.00 73.31 220 THR A CA 1
ATOM 1708 C C . THR A 1 220 ? 2.465 2.317 -25.893 1.00 73.31 220 THR A C 1
ATOM 1710 O O . THR A 1 220 ? 2.851 1.665 -24.942 1.00 73.31 220 THR A O 1
ATOM 1713 N N . GLU A 1 221 ? 2.569 3.647 -25.897 1.00 79.19 221 GLU A N 1
ATOM 1714 C CA . GLU A 1 221 ? 3.022 4.373 -24.704 1.00 79.19 221 GLU A CA 1
ATOM 1715 C C . GLU A 1 221 ? 1.827 4.822 -23.849 1.00 79.19 221 GLU A C 1
ATOM 1717 O O . GLU A 1 221 ? 0.924 5.506 -24.346 1.00 79.19 221 GLU A O 1
ATOM 1722 N N . GLU A 1 222 ? 1.868 4.526 -22.549 1.00 77.00 222 GLU A N 1
ATOM 1723 C CA . GLU A 1 222 ? 0.916 5.002 -21.541 1.00 77.00 222 GLU A CA 1
ATOM 1724 C C . GLU A 1 222 ? 1.404 6.281 -20.856 1.00 77.00 222 GLU A C 1
ATOM 1726 O O . GLU A 1 222 ? 2.603 6.542 -20.759 1.00 77.00 222 GLU A O 1
ATOM 1731 N N . ASN A 1 223 ? 0.481 7.090 -20.324 1.00 80.88 223 ASN A N 1
ATOM 1732 C CA . ASN A 1 223 ? 0.828 8.299 -19.576 1.00 80.88 223 ASN A CA 1
ATOM 1733 C C . ASN A 1 223 ? 0.901 8.005 -18.078 1.00 80.88 223 ASN A C 1
ATOM 1735 O O . ASN A 1 223 ? -0.010 8.322 -17.316 1.00 80.88 223 ASN A O 1
ATOM 1739 N N . ILE A 1 224 ? 2.031 7.484 -17.630 1.00 83.75 224 ILE A N 1
ATOM 1740 C CA . ILE A 1 224 ? 2.196 7.013 -16.257 1.00 83.75 224 ILE A CA 1
ATOM 1741 C C . ILE A 1 224 ? 2.697 8.113 -15.319 1.00 83.75 224 ILE A C 1
ATOM 1743 O O . ILE A 1 224 ? 3.523 8.957 -15.688 1.00 83.75 224 ILE A O 1
ATOM 1747 N N . SER A 1 225 ? 2.237 8.094 -14.068 1.00 87.44 225 SER A N 1
ATOM 1748 C CA . SER A 1 225 ? 2.917 8.828 -12.996 1.00 87.44 225 SER A CA 1
ATOM 1749 C C . SER A 1 225 ? 4.293 8.212 -12.733 1.00 87.44 225 SER A C 1
ATOM 1751 O O . SER A 1 225 ? 4.476 7.004 -12.828 1.00 87.44 225 SER A O 1
ATOM 1753 N N . PHE A 1 226 ? 5.279 9.036 -12.378 1.00 90.56 226 PHE A N 1
ATOM 1754 C CA . PHE A 1 226 ? 6.648 8.577 -12.145 1.00 90.56 226 PHE A CA 1
ATOM 1755 C C . PHE A 1 226 ? 7.064 8.773 -10.687 1.00 90.56 226 PHE A C 1
ATOM 1757 O O . PHE A 1 226 ? 6.472 9.567 -9.962 1.00 90.56 226 PHE A O 1
ATOM 1764 N N . VAL A 1 227 ? 8.093 8.069 -10.224 1.00 92.06 227 VAL A N 1
ATOM 1765 C CA . VAL A 1 227 ? 8.568 8.199 -8.838 1.00 92.06 227 VAL A CA 1
ATOM 1766 C C . VAL A 1 227 ? 9.240 9.554 -8.583 1.00 92.06 227 VAL A C 1
ATOM 1768 O O . VAL A 1 227 ? 9.981 10.078 -9.419 1.00 92.06 227 VAL A O 1
ATOM 1771 N N . ARG A 1 228 ? 8.990 10.146 -7.410 1.00 91.06 228 ARG A N 1
ATOM 1772 C CA . ARG A 1 228 ? 9.575 11.438 -7.016 1.00 91.06 228 ARG A CA 1
ATOM 1773 C C . ARG A 1 228 ? 11.084 11.342 -6.736 1.00 91.06 228 ARG A C 1
ATOM 1775 O O . ARG A 1 228 ? 11.593 10.274 -6.388 1.00 91.06 228 ARG A O 1
ATOM 1782 N N . PRO A 1 229 ? 11.818 12.475 -6.800 1.00 89.75 229 PRO A N 1
ATOM 1783 C CA . PRO A 1 229 ? 13.229 12.512 -6.431 1.00 89.75 229 PRO A CA 1
ATOM 1784 C C . PRO A 1 229 ? 13.476 11.958 -5.024 1.00 89.75 229 PRO A C 1
ATOM 1786 O O . PRO A 1 229 ? 12.865 12.399 -4.054 1.00 89.75 229 PRO A O 1
ATOM 1789 N N . GLY A 1 230 ? 14.416 11.020 -4.923 1.00 91.44 230 GLY A N 1
ATOM 1790 C CA . GLY A 1 230 ? 14.633 10.223 -3.711 1.00 91.44 230 GLY A CA 1
ATOM 1791 C C . GLY A 1 230 ? 14.201 8.767 -3.876 1.00 91.44 230 GLY A C 1
ATOM 1792 O O . GLY A 1 230 ? 14.606 7.934 -3.070 1.00 91.44 230 GLY A O 1
ATOM 1793 N N . SER A 1 231 ? 13.485 8.458 -4.952 1.00 95.44 231 SER A N 1
ATOM 1794 C CA . SER A 1 231 ? 13.147 7.100 -5.357 1.00 95.44 231 SER A CA 1
ATOM 1795 C C . SER A 1 231 ? 13.486 6.882 -6.832 1.00 95.44 231 SER A C 1
ATOM 1797 O O . SER A 1 231 ? 13.644 7.833 -7.607 1.00 95.44 231 SER A O 1
ATOM 1799 N N . GLY A 1 232 ? 13.643 5.621 -7.215 1.00 95.00 232 GLY A N 1
ATOM 1800 C CA . GLY A 1 232 ? 13.892 5.215 -8.595 1.00 95.00 232 GLY A CA 1
ATOM 1801 C C . GLY A 1 232 ? 13.381 3.805 -8.845 1.00 95.00 232 GLY A C 1
ATOM 1802 O O . GLY A 1 232 ? 13.297 3.009 -7.914 1.00 95.00 232 GLY A O 1
ATOM 1803 N N . ILE A 1 233 ? 13.037 3.508 -10.091 1.00 95.44 233 ILE A N 1
ATOM 1804 C CA . ILE A 1 233 ? 12.575 2.184 -10.504 1.00 95.44 233 ILE A CA 1
ATOM 1805 C C . ILE A 1 233 ? 13.797 1.285 -10.723 1.00 95.44 233 ILE A C 1
ATOM 1807 O O . ILE A 1 233 ? 14.781 1.706 -11.334 1.00 95.44 233 ILE A O 1
ATOM 1811 N N . LEU A 1 234 ? 13.763 0.067 -10.192 1.00 96.12 234 LEU A N 1
ATOM 1812 C CA . LEU A 1 234 ? 14.789 -0.943 -10.404 1.00 96.12 234 LEU A CA 1
ATOM 1813 C C . LEU A 1 234 ? 14.636 -1.537 -11.804 1.00 96.12 234 LEU A C 1
ATOM 1815 O O . LEU A 1 234 ? 13.550 -1.951 -12.200 1.00 96.12 234 LEU A O 1
ATOM 1819 N N . THR A 1 235 ? 15.743 -1.583 -12.535 1.00 94.50 235 THR A N 1
ATOM 1820 C CA . THR A 1 235 ? 15.775 -1.983 -13.943 1.00 94.50 235 THR A CA 1
ATOM 1821 C C . THR A 1 235 ? 16.952 -2.902 -14.221 1.00 94.50 235 THR A C 1
ATOM 1823 O O . THR A 1 235 ? 17.995 -2.827 -13.554 1.00 94.50 235 THR A O 1
ATOM 1826 N N . LEU A 1 236 ? 16.789 -3.753 -15.225 1.00 91.38 236 LEU A N 1
ATOM 1827 C CA . LEU A 1 236 ? 17.835 -4.581 -15.796 1.00 91.38 236 LEU A CA 1
ATOM 1828 C C . LEU A 1 236 ? 17.871 -4.322 -17.300 1.00 91.38 236 LEU A C 1
ATOM 1830 O O . LEU A 1 236 ? 16.999 -4.764 -18.036 1.00 91.38 236 LEU A O 1
ATOM 1834 N N . ASP A 1 237 ? 18.909 -3.617 -17.744 1.00 81.25 237 ASP A N 1
ATOM 1835 C CA . ASP A 1 237 ? 19.165 -3.390 -19.166 1.00 81.25 237 ASP A CA 1
ATOM 1836 C C . ASP A 1 237 ? 19.580 -4.721 -19.824 1.00 81.25 237 ASP A C 1
ATOM 1838 O O . ASP A 1 237 ? 20.737 -5.154 -19.747 1.00 81.25 237 ASP A O 1
ATOM 1842 N N . LEU A 1 238 ? 18.598 -5.420 -20.401 1.00 80.06 238 LEU A N 1
ATOM 1843 C CA . LEU A 1 238 ? 18.776 -6.730 -21.031 1.00 80.06 238 LEU A CA 1
ATOM 1844 C C . LEU A 1 238 ? 19.486 -6.608 -22.383 1.00 80.06 238 LEU A C 1
ATOM 1846 O O . LEU A 1 238 ? 20.290 -7.472 -22.753 1.00 80.06 238 LEU A O 1
ATOM 1850 N N . ASN A 1 239 ? 19.207 -5.532 -23.118 1.00 79.62 239 ASN A N 1
ATOM 1851 C CA . ASN A 1 239 ? 19.679 -5.335 -24.485 1.00 79.62 239 ASN A CA 1
ATOM 1852 C C . ASN A 1 239 ? 21.050 -4.607 -24.551 1.00 79.62 239 ASN A C 1
ATOM 1854 O O . ASN A 1 239 ? 21.724 -4.651 -25.584 1.00 79.62 239 ASN A O 1
ATOM 1858 N N . ASN A 1 240 ? 21.519 -4.059 -23.424 1.00 78.00 240 ASN A N 1
ATOM 1859 C CA . ASN A 1 240 ? 22.763 -3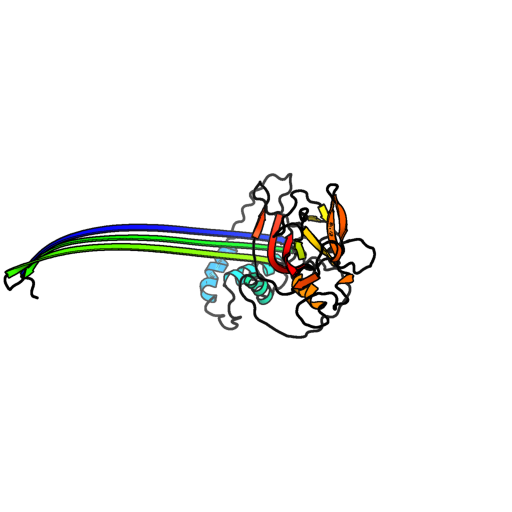.308 -23.227 1.00 78.00 240 ASN A CA 1
ATOM 1860 C C . ASN A 1 240 ? 22.876 -2.020 -24.064 1.00 78.00 240 ASN A C 1
ATOM 1862 O O . ASN A 1 240 ? 23.985 -1.640 -24.464 1.00 78.00 240 ASN A O 1
ATOM 1866 N N . ASP A 1 241 ? 21.763 -1.350 -24.353 1.00 78.44 241 ASP A N 1
ATOM 1867 C CA . ASP A 1 241 ? 21.744 -0.071 -25.070 1.00 78.44 241 ASP A CA 1
ATOM 1868 C C . ASP A 1 241 ? 21.880 1.154 -24.145 1.00 78.44 241 ASP A C 1
ATOM 1870 O O . ASP A 1 241 ? 22.089 2.275 -24.625 1.00 78.44 241 ASP A O 1
ATOM 1874 N N . GLY A 1 242 ? 21.865 0.941 -22.824 1.00 76.81 242 GLY A N 1
ATOM 1875 C CA . GLY A 1 242 ? 22.026 1.979 -21.810 1.00 76.81 242 GLY A CA 1
ATOM 1876 C C . GLY A 1 242 ? 20.796 2.865 -21.621 1.00 76.81 242 GLY A C 1
ATOM 1877 O O . GLY A 1 242 ? 20.922 3.936 -21.020 1.00 76.81 242 GLY A O 1
ATOM 1878 N N . THR A 1 243 ? 19.641 2.453 -22.135 1.00 82.38 243 THR A N 1
ATOM 1879 C CA . THR A 1 243 ? 18.344 3.120 -22.005 1.00 82.38 243 THR A CA 1
ATOM 1880 C C . THR A 1 243 ? 17.330 2.129 -21.437 1.00 82.38 243 THR A C 1
ATOM 1882 O O . THR A 1 243 ? 17.516 0.926 -21.514 1.00 82.38 243 THR A O 1
ATOM 1885 N N . VAL A 1 244 ? 16.283 2.649 -20.797 1.00 85.81 244 VAL A N 1
ATOM 1886 C CA . VAL A 1 244 ? 15.127 1.845 -20.392 1.00 85.81 244 VAL A CA 1
ATOM 1887 C C . VAL A 1 244 ? 14.029 2.139 -21.398 1.00 85.81 244 VAL A C 1
ATOM 1889 O O . VAL A 1 244 ? 13.537 3.272 -21.448 1.00 85.81 244 VAL A O 1
ATOM 1892 N N . ASN A 1 245 ? 13.721 1.161 -22.241 1.00 80.25 245 ASN A N 1
ATOM 1893 C CA . ASN A 1 245 ? 12.886 1.348 -23.423 1.00 80.25 245 ASN A CA 1
ATOM 1894 C C . ASN A 1 245 ? 11.412 1.047 -23.156 1.00 80.25 245 ASN A C 1
ATOM 1896 O O . ASN A 1 245 ? 10.556 1.771 -23.655 1.00 80.25 245 ASN A O 1
ATOM 1900 N N . ASN A 1 246 ? 11.123 -0.008 -22.394 1.00 83.31 246 ASN A N 1
ATOM 1901 C CA . ASN A 1 246 ? 9.763 -0.444 -22.074 1.00 83.31 246 ASN A CA 1
ATOM 1902 C C . ASN A 1 246 ? 9.738 -1.313 -20.801 1.00 83.31 246 ASN A C 1
ATOM 1904 O O . ASN A 1 246 ? 10.772 -1.543 -20.163 1.00 83.31 246 ASN A O 1
ATOM 1908 N N . GLY A 1 247 ? 8.554 -1.808 -20.445 1.00 82.62 247 GLY A N 1
ATOM 1909 C CA . GLY A 1 247 ? 8.309 -2.661 -19.282 1.00 82.62 247 GLY A CA 1
ATOM 1910 C C . GLY A 1 247 ? 9.172 -3.920 -19.172 1.00 82.62 247 GLY A C 1
ATOM 1911 O O . GLY A 1 247 ? 9.401 -4.376 -18.055 1.00 82.62 247 GLY A O 1
ATOM 1912 N N . THR A 1 248 ? 9.707 -4.463 -20.277 1.00 84.25 248 THR A N 1
ATOM 1913 C CA . THR A 1 248 ? 10.526 -5.698 -20.239 1.00 84.25 248 THR A CA 1
ATOM 1914 C C . THR A 1 248 ? 11.855 -5.540 -19.500 1.00 84.25 248 THR A C 1
ATOM 1916 O O . THR A 1 248 ? 12.474 -6.532 -19.121 1.00 84.25 248 THR A O 1
ATOM 1919 N N . GLU A 1 249 ? 12.303 -4.302 -19.289 1.00 89.00 249 GLU A N 1
ATOM 1920 C CA . GLU A 1 249 ? 13.551 -3.981 -18.588 1.00 89.00 249 GLU A CA 1
ATOM 1921 C C . GLU A 1 249 ? 13.312 -3.579 -17.126 1.00 89.00 249 GLU A C 1
ATOM 1923 O O . GLU A 1 249 ? 14.252 -3.216 -16.413 1.00 89.00 249 GLU A O 1
ATOM 1928 N N . LEU A 1 250 ? 12.061 -3.635 -16.662 1.00 91.50 250 LEU A N 1
ATOM 1929 C CA . LEU A 1 250 ? 11.676 -3.409 -15.273 1.00 91.50 250 LEU A CA 1
ATOM 1930 C C . LEU A 1 250 ? 11.320 -4.745 -14.610 1.00 91.50 250 LEU A C 1
ATOM 1932 O O . LEU A 1 250 ? 11.002 -5.721 -15.280 1.00 91.50 250 LEU A O 1
ATOM 1936 N N . PHE A 1 251 ? 11.324 -4.762 -13.279 1.00 89.94 251 PHE A N 1
ATOM 1937 C CA . PHE A 1 251 ? 10.854 -5.910 -12.503 1.00 89.94 251 PHE A CA 1
ATOM 1938 C C . PHE A 1 251 ? 9.402 -5.716 -12.088 1.00 89.94 251 PHE A C 1
ATOM 1940 O O . PHE A 1 251 ? 9.114 -4.742 -11.392 1.00 89.94 251 PHE A O 1
ATOM 1947 N N . GLY A 1 252 ? 8.528 -6.644 -12.470 1.00 83.62 252 GLY A N 1
ATOM 1948 C CA . GLY A 1 252 ? 7.110 -6.680 -12.121 1.00 83.62 252 GLY A CA 1
ATOM 1949 C C . GLY A 1 252 ? 6.142 -6.545 -13.298 1.00 83.62 252 GLY A C 1
ATOM 1950 O O . GLY A 1 252 ? 5.167 -7.290 -13.307 1.00 83.62 252 GLY A O 1
ATOM 1951 N N . PRO A 1 253 ? 6.369 -5.695 -14.323 1.00 78.38 253 PRO A N 1
ATOM 1952 C CA . PRO A 1 253 ? 5.390 -5.499 -15.396 1.00 78.38 253 PRO A CA 1
ATOM 1953 C C . PRO A 1 253 ? 4.911 -6.727 -16.142 1.00 78.38 253 PRO A C 1
ATOM 1955 O O . PRO A 1 253 ? 3.784 -6.749 -16.623 1.00 78.38 253 PRO A O 1
ATOM 1958 N N . SER A 1 254 ? 5.761 -7.742 -16.260 1.00 69.31 254 SER A N 1
ATOM 1959 C CA . SER A 1 254 ? 5.417 -8.931 -17.034 1.00 69.31 254 SER A CA 1
ATOM 1960 C C . SER A 1 254 ? 4.596 -9.936 -16.225 1.00 69.31 254 SER A C 1
ATOM 1962 O O . SER A 1 254 ? 3.791 -10.663 -16.803 1.00 69.31 254 SER A O 1
ATOM 1964 N N . THR A 1 255 ? 4.803 -10.011 -14.905 1.00 70.19 255 THR A N 1
ATOM 1965 C CA . THR A 1 255 ? 4.209 -11.061 -14.053 1.00 70.19 255 THR A CA 1
ATOM 1966 C C . THR A 1 255 ? 3.303 -10.548 -12.935 1.00 70.19 255 THR A C 1
ATOM 1968 O O . THR A 1 255 ? 2.605 -11.349 -12.319 1.00 70.19 255 THR A O 1
ATOM 1971 N N . GLY A 1 256 ? 3.328 -9.247 -12.639 1.00 74.44 256 GLY A N 1
ATOM 1972 C CA . GLY A 1 256 ? 2.723 -8.669 -11.435 1.00 74.44 256 GLY A CA 1
ATOM 1973 C C . GLY A 1 256 ? 3.490 -8.992 -10.147 1.00 74.44 256 GLY A C 1
ATOM 1974 O O . GLY A 1 256 ? 2.979 -8.776 -9.054 1.00 74.44 256 GLY A O 1
ATOM 1975 N N . ASN A 1 257 ? 4.707 -9.548 -10.223 1.00 78.44 257 ASN A N 1
ATOM 1976 C CA . ASN A 1 257 ? 5.494 -9.887 -9.036 1.00 78.44 257 ASN A CA 1
ATOM 1977 C C . ASN A 1 257 ? 6.981 -9.573 -9.227 1.00 78.44 257 ASN A C 1
ATOM 1979 O O . ASN A 1 257 ? 7.808 -10.438 -9.530 1.00 78.44 257 ASN A O 1
ATOM 1983 N N . GLY A 1 258 ? 7.339 -8.308 -9.007 1.00 86.88 258 GLY A N 1
ATOM 1984 C CA . GLY A 1 258 ? 8.702 -7.836 -9.236 1.00 86.88 258 GLY A CA 1
ATOM 1985 C C . GLY A 1 258 ? 9.733 -8.472 -8.301 1.00 86.88 258 GLY A C 1
ATOM 1986 O O . GLY A 1 258 ? 10.871 -8.713 -8.706 1.00 86.88 258 GLY A O 1
ATOM 1987 N N . PHE A 1 259 ? 9.347 -8.810 -7.066 1.00 89.88 259 PHE A N 1
ATOM 1988 C CA . PHE A 1 259 ? 10.235 -9.515 -6.136 1.00 89.88 259 PHE A CA 1
ATOM 1989 C C . PHE A 1 259 ? 10.530 -10.949 -6.591 1.00 89.88 259 PHE A C 1
ATOM 1991 O O . PHE A 1 259 ? 11.676 -11.385 -6.489 1.00 89.88 259 PHE A O 1
ATOM 1998 N N . ALA A 1 260 ? 9.538 -11.671 -7.123 1.00 87.31 260 ALA A N 1
ATOM 1999 C CA . ALA A 1 260 ? 9.737 -13.012 -7.671 1.00 87.31 260 ALA A CA 1
ATOM 2000 C C . ALA A 1 260 ? 10.603 -12.990 -8.938 1.00 87.31 260 ALA A C 1
ATOM 2002 O O . ALA A 1 260 ? 11.498 -13.824 -9.080 1.00 87.31 260 ALA A O 1
ATOM 2003 N N . GLU A 1 261 ? 10.396 -12.010 -9.822 1.00 87.81 261 GLU A N 1
ATOM 2004 C CA . GLU A 1 261 ? 11.252 -11.810 -10.997 1.00 87.81 261 GLU A CA 1
ATOM 2005 C C . GLU A 1 261 ? 12.705 -11.527 -10.597 1.00 87.81 261 GLU A C 1
ATOM 2007 O O . GLU A 1 261 ? 13.632 -12.106 -11.165 1.00 87.81 261 GLU A O 1
ATOM 2012 N N . LEU A 1 262 ? 12.923 -10.684 -9.582 1.00 93.19 262 LEU A N 1
ATOM 2013 C CA . LEU A 1 262 ? 14.260 -10.408 -9.060 1.00 93.19 262 LEU A CA 1
ATOM 2014 C C . LEU A 1 262 ? 14.880 -11.649 -8.394 1.00 93.19 262 LEU A C 1
ATOM 2016 O O . LEU A 1 262 ? 16.074 -11.900 -8.552 1.00 93.19 262 LEU A O 1
ATOM 2020 N N . ALA A 1 263 ? 14.074 -12.455 -7.699 1.00 92.38 263 ALA A N 1
ATOM 2021 C CA . ALA A 1 263 ? 14.527 -13.666 -7.019 1.00 92.38 263 ALA A CA 1
ATOM 2022 C C . ALA A 1 263 ? 15.020 -14.763 -7.970 1.00 92.38 263 ALA A C 1
ATOM 2024 O O . ALA A 1 263 ? 15.832 -15.595 -7.567 1.00 92.38 263 ALA A O 1
ATOM 2025 N N . ALA A 1 264 ? 14.598 -14.749 -9.237 1.00 90.38 264 ALA A N 1
ATOM 2026 C CA . ALA A 1 264 ? 15.124 -15.659 -10.255 1.00 90.38 264 ALA A CA 1
ATOM 2027 C C . ALA A 1 264 ? 16.634 -15.472 -10.514 1.00 90.38 264 ALA A C 1
ATOM 2029 O O . ALA A 1 264 ? 17.266 -16.349 -11.106 1.00 90.38 264 ALA A O 1
ATOM 2030 N N . TYR A 1 265 ? 17.211 -14.351 -10.071 1.00 93.38 265 TYR A N 1
ATOM 2031 C CA . TYR A 1 265 ? 18.626 -14.025 -10.230 1.00 93.38 265 TYR A CA 1
ATOM 2032 C C . TYR A 1 265 ? 19.477 -14.249 -8.967 1.00 93.38 265 TYR A C 1
ATOM 2034 O O . TYR A 1 265 ? 20.655 -13.893 -8.984 1.00 93.38 265 TYR A O 1
ATOM 2042 N N . ASP A 1 266 ? 18.912 -14.823 -7.899 1.00 95.62 266 ASP A N 1
ATOM 2043 C CA . ASP A 1 266 ? 19.658 -15.244 -6.703 1.00 95.62 266 ASP A CA 1
ATOM 2044 C C . ASP A 1 266 ? 20.442 -16.528 -7.018 1.00 95.62 266 ASP A C 1
ATOM 2046 O O . ASP A 1 266 ? 19.877 -17.623 -7.121 1.00 95.62 266 ASP A O 1
ATOM 2050 N N . GLU A 1 267 ? 21.750 -16.396 -7.234 1.00 95.25 267 GLU A N 1
ATOM 2051 C CA . GLU A 1 267 ? 22.607 -17.495 -7.685 1.00 95.25 267 GLU A CA 1
ATOM 2052 C C . GLU A 1 267 ? 23.018 -18.422 -6.535 1.00 95.25 267 GLU A C 1
ATOM 2054 O O . GLU A 1 267 ? 23.278 -19.612 -6.764 1.00 95.25 267 GLU A O 1
ATOM 2059 N N . ASP A 1 268 ? 23.106 -17.901 -5.307 1.00 95.50 268 ASP A N 1
ATOM 2060 C CA . ASP A 1 268 ? 23.545 -18.659 -4.130 1.00 95.50 268 ASP A CA 1
ATOM 2061 C C . ASP A 1 268 ? 22.396 -19.082 -3.189 1.00 95.50 268 ASP A C 1
ATOM 2063 O O . ASP A 1 268 ? 22.612 -19.891 -2.275 1.00 95.50 268 ASP A O 1
ATOM 2067 N N . GLY A 1 269 ? 21.168 -18.641 -3.474 1.00 94.56 269 GLY A N 1
ATOM 2068 C CA . GLY A 1 269 ? 19.927 -19.035 -2.809 1.00 94.56 269 GLY A CA 1
ATOM 2069 C C . GLY A 1 269 ? 19.792 -18.478 -1.394 1.00 94.56 269 GLY A C 1
ATOM 2070 O O . GLY A 1 269 ? 19.115 -19.086 -0.553 1.00 94.56 269 GLY A O 1
ATOM 2071 N N . ASN A 1 270 ? 20.490 -17.385 -1.083 1.00 95.88 270 ASN A N 1
ATOM 2072 C CA . ASN A 1 270 ? 20.530 -16.814 0.262 1.00 95.88 270 ASN A CA 1
ATOM 2073 C C . ASN A 1 270 ? 19.385 -15.818 0.542 1.00 95.88 270 ASN A C 1
ATOM 2075 O O . ASN A 1 270 ? 19.270 -15.347 1.681 1.00 95.88 270 ASN A O 1
ATOM 2079 N N . LYS A 1 271 ? 18.514 -15.570 -0.447 1.00 96.75 271 LYS A N 1
ATOM 2080 C CA . LYS A 1 271 ? 17.397 -14.608 -0.453 1.00 96.75 271 LYS A CA 1
ATOM 2081 C C . LYS A 1 271 ? 17.804 -13.135 -0.560 1.00 96.75 271 LYS A C 1
ATOM 2083 O O . LYS A 1 271 ? 16.985 -12.252 -0.283 1.00 96.75 271 LYS A O 1
ATOM 2088 N N . TRP A 1 272 ? 19.041 -12.861 -0.947 1.00 97.69 272 TRP A N 1
ATOM 2089 C CA . TRP A 1 272 ? 19.555 -11.527 -1.217 1.00 97.69 272 TRP A CA 1
ATOM 2090 C C . TRP A 1 272 ? 20.133 -11.468 -2.619 1.00 97.69 272 TRP A C 1
ATOM 2092 O O . TRP A 1 272 ? 20.744 -12.419 -3.077 1.00 97.69 272 TRP A O 1
ATOM 2102 N N . ILE A 1 273 ? 19.977 -10.312 -3.254 1.00 97.88 273 ILE A N 1
ATOM 2103 C CA . ILE A 1 273 ? 20.749 -9.947 -4.437 1.00 97.88 273 ILE A CA 1
ATOM 2104 C C . ILE A 1 273 ? 21.880 -9.033 -3.977 1.00 97.88 273 ILE A C 1
ATOM 2106 O O . ILE A 1 273 ? 21.626 -7.901 -3.543 1.00 97.88 273 ILE A O 1
ATOM 2110 N N . ASP A 1 274 ? 23.112 -9.537 -4.034 1.00 96.56 274 ASP A N 1
ATOM 2111 C CA . ASP A 1 274 ? 24.335 -8.851 -3.600 1.00 96.56 274 ASP A CA 1
ATOM 2112 C C . ASP A 1 274 ? 25.501 -9.029 -4.597 1.00 96.56 274 ASP A C 1
ATOM 2114 O O . ASP A 1 274 ? 25.340 -9.569 -5.689 1.00 96.56 274 ASP A O 1
ATOM 2118 N N . GLU A 1 275 ? 26.702 -8.531 -4.271 1.00 95.38 275 GLU A N 1
ATOM 2119 C CA . GLU A 1 275 ? 27.875 -8.600 -5.164 1.00 95.38 275 GLU A CA 1
ATOM 2120 C C . GLU A 1 275 ? 28.301 -10.030 -5.575 1.00 95.38 275 GLU A C 1
ATOM 2122 O O . GLU A 1 275 ? 29.134 -10.175 -6.479 1.00 95.38 275 GLU A O 1
ATOM 2127 N N . LYS A 1 276 ? 27.789 -11.086 -4.929 1.00 94.94 276 LYS A N 1
ATOM 2128 C CA . LYS A 1 276 ? 28.010 -12.477 -5.349 1.00 94.94 276 LYS A CA 1
ATOM 2129 C C . LYS A 1 276 ? 27.130 -12.897 -6.518 1.00 94.94 276 LYS A C 1
ATOM 2131 O O . LYS A 1 276 ? 27.521 -13.835 -7.210 1.00 94.94 276 LYS A O 1
ATOM 2136 N N . ASP A 1 277 ? 26.023 -12.204 -6.760 1.00 96.50 277 ASP A N 1
ATOM 2137 C CA . ASP A 1 277 ? 25.121 -12.472 -7.873 1.00 96.50 277 ASP A CA 1
ATOM 2138 C C . ASP A 1 277 ? 25.564 -11.686 -9.105 1.00 96.50 277 ASP A C 1
ATOM 2140 O O . ASP A 1 277 ? 25.733 -10.459 -9.080 1.00 96.50 277 ASP A O 1
ATOM 2144 N N . SER A 1 278 ? 25.734 -12.366 -10.241 1.00 93.81 278 SER A N 1
ATOM 2145 C CA . SER A 1 278 ? 26.246 -11.711 -11.451 1.00 93.81 278 SER A CA 1
ATOM 2146 C C . SER A 1 278 ? 25.326 -10.598 -11.974 1.00 93.81 278 SER A C 1
ATOM 2148 O O . SER A 1 278 ? 25.794 -9.670 -12.651 1.00 93.81 278 SER A O 1
ATOM 2150 N N . VAL A 1 279 ? 24.033 -10.653 -11.634 1.00 93.06 279 VAL A N 1
ATOM 2151 C CA . VAL A 1 279 ? 23.037 -9.630 -11.976 1.00 93.06 279 VAL A CA 1
ATOM 2152 C C . VAL A 1 279 ? 23.281 -8.308 -11.246 1.00 93.06 279 VAL A C 1
ATOM 2154 O O . VAL A 1 279 ? 23.009 -7.253 -11.817 1.00 93.06 279 VAL A O 1
ATOM 2157 N N . PHE A 1 280 ? 23.839 -8.321 -10.030 1.00 94.56 280 PHE A N 1
ATOM 2158 C CA . PHE A 1 280 ? 23.883 -7.148 -9.148 1.00 94.56 280 PHE A CA 1
ATOM 2159 C C . PHE A 1 280 ? 24.590 -5.955 -9.798 1.00 94.56 280 PHE A C 1
ATOM 2161 O O . PHE A 1 280 ? 24.134 -4.815 -9.745 1.00 94.56 280 PHE A O 1
ATOM 2168 N N . THR A 1 281 ? 25.680 -6.227 -10.518 1.00 91.25 281 THR A N 1
ATOM 2169 C CA . THR A 1 281 ? 26.448 -5.200 -11.242 1.00 91.25 281 THR A CA 1
ATOM 2170 C C . THR A 1 281 ? 25.751 -4.663 -12.496 1.00 91.25 281 THR A C 1
ATOM 2172 O O . THR A 1 281 ? 26.142 -3.613 -13.022 1.00 91.25 281 THR A O 1
ATOM 2175 N N . LYS A 1 282 ? 24.723 -5.358 -12.989 1.00 92.19 282 LYS A N 1
ATOM 2176 C CA . LYS A 1 282 ? 23.925 -4.985 -14.164 1.00 92.19 282 LYS A CA 1
ATOM 2177 C C . LYS A 1 282 ? 22.676 -4.198 -13.787 1.00 92.19 282 LYS A C 1
ATOM 2179 O O . LYS A 1 282 ? 22.234 -3.387 -14.591 1.00 92.19 282 LYS A O 1
ATOM 2184 N N . LEU A 1 283 ? 22.177 -4.365 -12.563 1.00 94.69 283 LEU A N 1
ATOM 2185 C CA . LEU A 1 283 ? 21.033 -3.615 -12.055 1.00 94.69 283 LEU A CA 1
ATOM 2186 C C . LEU A 1 283 ? 21.289 -2.104 -12.082 1.00 94.69 283 LEU A C 1
ATOM 2188 O O . LEU A 1 283 ? 22.384 -1.609 -11.767 1.00 94.69 283 LEU A O 1
ATOM 2192 N N . ARG A 1 284 ? 20.259 -1.359 -12.474 1.00 95.25 284 ARG A N 1
ATOM 2193 C CA . ARG A 1 284 ? 20.250 0.103 -12.513 1.00 95.25 284 ARG A CA 1
ATOM 2194 C C . ARG A 1 284 ? 19.008 0.638 -11.821 1.00 95.25 284 ARG A C 1
ATOM 2196 O O . ARG A 1 284 ? 17.962 0.002 -11.799 1.00 95.25 284 ARG A O 1
ATOM 2203 N N . ILE A 1 285 ? 19.138 1.839 -11.280 1.00 95.31 285 ILE A N 1
ATOM 2204 C CA . ILE A 1 285 ? 18.052 2.625 -10.712 1.00 95.31 285 ILE A CA 1
ATOM 2205 C C . ILE A 1 285 ? 17.728 3.715 -11.722 1.00 95.31 285 ILE A C 1
ATOM 2207 O O . ILE A 1 285 ? 18.515 4.648 -11.916 1.00 95.31 285 ILE A O 1
ATOM 2211 N N . TRP A 1 286 ? 16.578 3.579 -12.364 1.00 94.62 286 TRP A N 1
ATOM 2212 C CA . TRP A 1 286 ? 16.042 4.546 -13.300 1.00 94.62 286 TRP A CA 1
ATOM 2213 C C . TRP A 1 286 ? 15.281 5.642 -12.562 1.00 94.62 286 TRP A C 1
ATOM 2215 O O . TRP A 1 286 ? 14.397 5.389 -11.743 1.00 94.62 286 TRP A O 1
ATOM 2225 N N . THR A 1 287 ? 15.636 6.890 -12.844 1.00 92.50 287 THR A N 1
ATOM 2226 C CA . THR A 1 287 ? 14.918 8.068 -12.367 1.00 92.50 287 THR A CA 1
ATOM 2227 C C . THR A 1 287 ? 14.849 9.134 -13.463 1.00 92.50 287 THR A C 1
ATOM 2229 O O . THR A 1 287 ? 15.426 8.968 -14.541 1.00 92.50 287 THR A O 1
ATOM 2232 N N . LYS A 1 288 ? 14.155 10.241 -13.201 1.00 88.25 288 LYS A N 1
ATOM 2233 C CA . LYS A 1 288 ? 14.068 11.390 -14.109 1.00 88.25 288 LYS A CA 1
ATOM 2234 C C . LYS A 1 288 ? 14.606 12.652 -13.436 1.00 88.25 288 LYS A C 1
ATOM 2236 O O . LYS A 1 288 ? 14.484 12.810 -12.220 1.00 88.25 288 LYS A O 1
ATOM 2241 N N . ASP A 1 289 ? 15.224 13.540 -14.212 1.00 81.12 289 ASP A N 1
ATOM 2242 C CA . ASP A 1 289 ? 15.598 14.876 -13.732 1.00 81.12 289 ASP A CA 1
ATOM 2243 C C . ASP A 1 289 ? 14.408 15.850 -13.703 1.00 81.12 289 ASP A C 1
ATOM 2245 O O . ASP A 1 289 ? 13.267 15.495 -14.004 1.00 81.12 289 ASP A O 1
ATOM 2249 N N . ALA A 1 290 ? 14.672 17.095 -13.294 1.00 72.75 290 ALA A N 1
ATOM 2250 C CA . ALA A 1 290 ? 13.655 18.140 -13.198 1.00 72.75 290 ALA A CA 1
ATOM 2251 C C . ALA A 1 290 ? 13.076 18.538 -14.569 1.00 72.75 290 ALA A C 1
ATOM 2253 O O . ALA A 1 290 ? 11.977 19.089 -14.638 1.00 72.75 290 ALA A O 1
ATOM 2254 N N . GLU A 1 291 ? 13.808 18.258 -15.645 1.00 74.88 291 GLU A N 1
ATOM 2255 C CA . GLU A 1 291 ? 13.432 18.494 -17.032 1.00 74.88 291 GLU A CA 1
ATOM 2256 C C . GLU A 1 291 ? 12.750 17.267 -17.676 1.00 74.88 291 GLU A C 1
ATOM 2258 O O . GLU A 1 291 ? 12.276 17.359 -18.809 1.00 74.88 291 GLU A O 1
ATOM 2263 N N . GLY A 1 292 ? 12.648 16.145 -16.950 1.00 75.75 292 GLY A N 1
ATOM 2264 C CA . GLY A 1 292 ? 12.004 14.901 -17.381 1.00 75.75 292 GLY A CA 1
ATOM 2265 C C . GLY A 1 292 ? 12.911 13.933 -18.147 1.00 75.75 292 GLY A C 1
ATOM 2266 O O . GLY A 1 292 ? 12.422 12.916 -18.649 1.00 75.75 292 GLY A O 1
ATOM 2267 N N . ALA A 1 293 ? 14.213 14.215 -18.251 1.00 83.75 293 ALA A N 1
ATOM 2268 C CA . ALA A 1 293 ? 15.167 13.349 -18.933 1.00 83.75 293 ALA A CA 1
ATOM 2269 C C . ALA A 1 293 ? 15.550 12.142 -18.067 1.00 83.75 293 ALA A C 1
ATOM 2271 O O . ALA A 1 293 ? 15.656 12.230 -16.843 1.00 83.75 293 ALA A O 1
ATOM 2272 N N . ASN A 1 294 ? 15.766 11.000 -18.723 1.00 87.81 294 ASN A N 1
ATOM 2273 C CA . ASN A 1 294 ? 16.114 9.748 -18.059 1.00 87.81 294 ASN A CA 1
ATOM 2274 C C . ASN A 1 294 ? 17.528 9.808 -17.465 1.00 87.81 294 ASN A C 1
ATOM 2276 O O . ASN A 1 294 ? 18.488 10.175 -18.144 1.00 87.81 294 ASN A O 1
ATOM 2280 N N . ILE A 1 295 ? 17.652 9.381 -16.210 1.00 90.12 295 ILE A N 1
ATOM 2281 C CA . ILE A 1 295 ? 18.919 9.171 -15.515 1.00 90.12 295 ILE A CA 1
ATOM 2282 C C . ILE A 1 295 ? 18.956 7.733 -15.007 1.00 90.12 295 ILE A C 1
ATOM 2284 O O . ILE A 1 295 ? 18.016 7.269 -14.365 1.00 90.12 295 ILE A O 1
ATOM 2288 N N . LEU A 1 296 ? 20.075 7.054 -15.244 1.00 92.44 296 LEU A N 1
ATOM 2289 C CA . LEU A 1 296 ? 20.358 5.736 -14.689 1.00 92.44 296 LEU A CA 1
ATOM 2290 C C . LEU A 1 296 ? 21.512 5.836 -13.702 1.00 92.44 296 LEU A C 1
ATOM 2292 O O . LEU A 1 296 ? 22.577 6.359 -14.027 1.00 92.44 296 LEU A O 1
ATOM 2296 N N . PHE A 1 297 ? 21.297 5.307 -12.505 1.00 93.75 297 PHE A N 1
ATOM 2297 C CA . PHE A 1 297 ? 22.341 5.117 -11.508 1.00 93.75 297 PHE A CA 1
ATOM 2298 C C . PHE A 1 297 ? 22.631 3.631 -11.343 1.00 93.75 297 PHE A C 1
ATOM 2300 O O . PHE A 1 297 ? 21.727 2.802 -11.361 1.00 93.75 297 PHE A O 1
ATOM 2307 N N . SER A 1 298 ? 23.887 3.274 -11.131 1.00 93.38 298 SER A N 1
ATOM 2308 C CA . SER A 1 298 ? 24.226 1.972 -10.561 1.00 93.38 298 SER A CA 1
ATOM 2309 C C . SER A 1 298 ? 23.763 1.882 -9.103 1.00 93.38 298 SER A C 1
ATOM 2311 O O . SER A 1 298 ? 23.667 2.897 -8.406 1.00 93.38 298 SER A O 1
ATOM 2313 N N . LEU A 1 299 ? 23.534 0.658 -8.617 1.00 95.00 299 LEU A N 1
ATOM 2314 C CA . LEU A 1 299 ? 23.227 0.395 -7.204 1.00 95.00 299 LEU A CA 1
ATOM 2315 C C . LEU A 1 299 ? 24.258 1.049 -6.269 1.00 95.00 299 LEU A C 1
ATOM 2317 O O . LEU A 1 299 ? 23.908 1.771 -5.334 1.00 95.00 299 LEU A O 1
ATOM 2321 N N . LYS A 1 300 ? 25.538 0.922 -6.626 1.00 93.44 300 LYS A N 1
ATOM 2322 C CA . LYS A 1 300 ? 26.666 1.494 -5.889 1.00 93.44 300 LYS A CA 1
ATOM 2323 C C . LYS A 1 300 ? 26.655 3.023 -5.814 1.00 93.44 300 LYS A C 1
ATOM 2325 O O . LYS A 1 300 ? 27.031 3.588 -4.793 1.00 93.44 300 LYS A O 1
ATOM 2330 N N . GLU A 1 301 ? 26.218 3.719 -6.865 1.00 94.56 301 GLU A N 1
ATOM 2331 C CA . GLU A 1 301 ? 26.096 5.188 -6.845 1.00 94.56 301 GLU A CA 1
ATOM 2332 C C . GLU A 1 301 ? 25.020 5.686 -5.875 1.00 94.56 301 GLU A C 1
ATOM 2334 O O . GLU A 1 301 ? 25.065 6.842 -5.446 1.00 94.56 301 GLU A O 1
ATOM 2339 N N . LYS A 1 302 ? 24.059 4.825 -5.522 1.00 95.25 302 LYS A N 1
ATOM 2340 C CA . LYS A 1 302 ? 23.032 5.083 -4.505 1.00 95.25 302 LYS A CA 1
ATOM 2341 C C . LYS A 1 302 ? 23.281 4.350 -3.194 1.00 95.25 302 LYS A C 1
ATOM 2343 O O . LYS A 1 302 ? 22.375 4.295 -2.368 1.00 95.25 302 LYS A O 1
ATOM 2348 N N . ASP A 1 303 ? 24.510 3.874 -2.987 1.00 95.31 303 ASP A N 1
ATOM 2349 C CA . ASP A 1 303 ? 24.945 3.215 -1.755 1.00 95.31 303 ASP A CA 1
ATOM 2350 C C . ASP A 1 303 ? 24.152 1.938 -1.433 1.00 95.31 303 ASP A C 1
ATOM 2352 O O . ASP A 1 303 ? 24.093 1.543 -0.280 1.00 95.31 303 ASP A O 1
ATOM 2356 N N . VAL A 1 304 ? 23.528 1.296 -2.429 1.00 96.88 304 VAL A N 1
ATOM 2357 C CA . VAL A 1 304 ? 22.789 0.032 -2.273 1.00 96.88 304 VAL A CA 1
ATOM 2358 C C . VAL A 1 304 ? 23.790 -1.124 -2.260 1.00 96.88 304 VAL A C 1
ATOM 2360 O O . VAL A 1 304 ? 24.487 -1.316 -3.255 1.00 96.88 304 VAL A O 1
ATOM 2363 N N . GLY A 1 305 ? 23.842 -1.885 -1.162 1.00 96.19 305 GLY A N 1
ATOM 2364 C CA . GLY A 1 305 ? 24.777 -3.002 -0.976 1.00 96.19 305 GLY A CA 1
ATOM 2365 C C . GLY A 1 305 ? 24.152 -4.392 -1.134 1.00 96.19 305 GLY A C 1
ATOM 2366 O O . GLY A 1 305 ? 24.797 -5.290 -1.662 1.00 96.19 305 GLY A O 1
ATOM 2367 N N . ALA A 1 306 ? 22.900 -4.585 -0.708 1.00 97.56 306 ALA A N 1
ATOM 2368 C CA . ALA A 1 306 ? 22.187 -5.854 -0.891 1.00 97.56 306 ALA A CA 1
ATOM 2369 C C . ALA A 1 306 ? 20.668 -5.652 -0.840 1.00 97.56 306 ALA A C 1
ATOM 2371 O O . ALA A 1 306 ? 20.179 -4.915 0.020 1.00 97.56 306 ALA A O 1
ATOM 2372 N N . ILE A 1 307 ? 19.916 -6.314 -1.719 1.00 98.00 307 ILE A N 1
ATOM 2373 C CA . ILE A 1 307 ? 18.444 -6.239 -1.778 1.00 98.00 307 ILE A CA 1
ATOM 2374 C C . ILE A 1 307 ? 17.856 -7.540 -1.238 1.00 98.00 307 ILE A C 1
ATOM 2376 O O . ILE A 1 307 ? 18.235 -8.609 -1.703 1.00 98.00 307 ILE A O 1
ATOM 2380 N N . TYR A 1 308 ? 16.936 -7.460 -0.276 1.00 97.69 308 TYR A N 1
ATOM 2381 C CA . TYR A 1 308 ? 16.248 -8.633 0.259 1.00 97.69 308 TYR A CA 1
ATOM 2382 C C . TYR A 1 308 ? 15.024 -8.976 -0.591 1.00 97.69 308 TYR A C 1
ATOM 2384 O O . TYR A 1 308 ? 14.271 -8.083 -0.981 1.00 97.69 308 TYR A O 1
ATOM 2392 N N . LEU A 1 309 ? 14.828 -10.265 -0.865 1.00 93.94 309 LEU A N 1
ATOM 2393 C CA . LEU A 1 309 ? 13.824 -10.737 -1.822 1.00 93.94 309 LEU A CA 1
ATOM 2394 C C . LEU A 1 309 ? 12.441 -10.982 -1.213 1.00 93.94 309 LEU A C 1
ATOM 2396 O O . LEU A 1 309 ? 11.450 -11.002 -1.939 1.00 93.94 309 LEU A O 1
ATOM 2400 N N . GLU A 1 310 ? 12.344 -11.163 0.105 1.00 92.12 310 GLU A N 1
ATOM 2401 C CA . GLU A 1 310 ? 11.032 -11.274 0.747 1.00 92.12 310 GLU A CA 1
ATOM 2402 C C . GLU A 1 310 ? 10.424 -9.891 0.997 1.00 92.12 310 GLU A C 1
ATOM 2404 O O . GLU A 1 310 ? 11.114 -8.904 1.273 1.00 92.12 310 GLU A O 1
ATOM 2409 N N . ASN A 1 311 ? 9.099 -9.848 0.946 1.00 93.00 311 ASN A N 1
ATOM 2410 C CA . ASN A 1 311 ? 8.295 -8.652 1.119 1.00 93.00 311 ASN A CA 1
ATOM 2411 C C . ASN A 1 311 ? 7.012 -8.995 1.892 1.00 93.00 311 ASN A C 1
ATOM 2413 O O . ASN A 1 311 ? 6.703 -10.164 2.131 1.00 93.00 311 ASN A O 1
ATOM 2417 N N . ILE A 1 312 ? 6.304 -7.962 2.337 1.00 83.81 312 ILE A N 1
ATOM 2418 C CA . ILE A 1 312 ? 5.015 -8.083 3.024 1.00 83.81 312 ILE A CA 1
ATOM 2419 C C . ILE A 1 312 ? 4.027 -7.145 2.334 1.00 83.81 312 ILE A C 1
ATOM 2421 O O . ILE A 1 312 ? 4.410 -6.030 1.971 1.00 83.81 312 ILE A O 1
ATOM 2425 N N . ALA A 1 313 ? 2.768 -7.570 2.205 1.00 81.69 313 ALA A N 1
ATOM 2426 C CA . ALA A 1 313 ? 1.679 -6.720 1.740 1.00 81.69 313 ALA A CA 1
ATOM 2427 C C . ALA A 1 313 ? 1.575 -5.449 2.604 1.00 81.69 313 ALA A C 1
ATOM 2429 O O . ALA A 1 313 ? 1.491 -5.493 3.835 1.00 81.69 313 ALA A O 1
ATOM 2430 N N . THR A 1 314 ? 1.621 -4.293 1.952 1.00 84.56 314 THR A N 1
ATOM 2431 C CA . THR A 1 314 ? 1.569 -2.970 2.585 1.00 84.56 314 THR A CA 1
ATOM 2432 C C . THR A 1 314 ? 0.720 -2.031 1.745 1.00 84.56 314 THR A C 1
ATOM 2434 O O . THR A 1 314 ? 1.182 -0.958 1.350 1.00 84.56 314 THR A O 1
ATOM 2437 N N . GLU A 1 315 ? -0.509 -2.460 1.467 1.00 85.12 315 GLU A N 1
ATOM 2438 C CA . GLU A 1 315 ? -1.447 -1.745 0.611 1.00 85.12 315 GLU A CA 1
ATOM 2439 C C . GLU A 1 315 ? -1.620 -0.281 1.032 1.00 85.12 315 GLU A C 1
ATOM 2441 O O . GLU A 1 315 ? -2.122 0.032 2.117 1.00 85.12 315 GLU A O 1
ATOM 2446 N N . PHE A 1 316 ? -1.209 0.643 0.162 1.00 85.81 316 PHE A N 1
ATOM 2447 C CA . PHE A 1 316 ? -1.364 2.074 0.408 1.00 85.81 316 PHE A CA 1
ATOM 2448 C C . PHE A 1 316 ? -1.608 2.855 -0.881 1.00 85.81 316 PHE A C 1
ATOM 2450 O O . PHE A 1 316 ? -0.763 2.900 -1.769 1.00 85.81 316 PHE A O 1
ATOM 2457 N N . ASN A 1 317 ? -2.755 3.528 -0.964 1.00 86.38 317 ASN A N 1
ATOM 2458 C CA . ASN A 1 317 ? -3.114 4.338 -2.125 1.00 86.38 317 ASN A CA 1
ATOM 2459 C C . ASN A 1 317 ? -2.306 5.644 -2.177 1.00 86.38 317 ASN A C 1
ATOM 2461 O O . ASN A 1 317 ? -2.398 6.478 -1.273 1.00 86.38 317 ASN A O 1
ATOM 2465 N N . LEU A 1 318 ? -1.598 5.857 -3.283 1.00 86.44 318 LEU A N 1
ATOM 2466 C CA . LEU A 1 318 ? -0.904 7.094 -3.622 1.00 86.44 318 LEU A CA 1
ATOM 2467 C C . LEU A 1 318 ? -1.856 7.974 -4.433 1.00 86.44 318 LEU A C 1
ATOM 2469 O O . LEU A 1 318 ? -2.193 7.672 -5.580 1.00 86.44 318 LEU A O 1
ATOM 2473 N N . LYS A 1 319 ? -2.333 9.048 -3.803 1.00 84.56 319 LYS A N 1
ATOM 2474 C CA . LYS A 1 319 ? -3.330 9.956 -4.375 1.00 84.56 319 LYS A CA 1
ATOM 2475 C C . LYS A 1 319 ? -2.817 11.382 -4.452 1.00 84.56 319 LYS A C 1
ATOM 2477 O O . LYS A 1 319 ? -2.035 11.810 -3.604 1.00 84.56 319 LYS A O 1
ATOM 2482 N N . ASP A 1 320 ? -3.319 12.124 -5.427 1.00 79.75 320 ASP A N 1
ATOM 2483 C CA . ASP A 1 320 ? -3.039 13.548 -5.571 1.00 79.75 320 ASP A CA 1
ATOM 2484 C C . ASP A 1 320 ? -3.869 14.421 -4.600 1.00 79.75 320 ASP A C 1
ATOM 2486 O O . ASP A 1 320 ? -4.681 13.949 -3.793 1.00 79.75 320 ASP A O 1
ATOM 2490 N N . ALA A 1 321 ? -3.694 15.743 -4.691 1.00 80.00 321 ALA A N 1
ATOM 2491 C CA . ALA A 1 321 ? -4.433 16.708 -3.874 1.00 80.00 321 ALA A CA 1
ATOM 2492 C C . ALA A 1 321 ? -5.947 16.760 -4.173 1.00 80.00 321 ALA A C 1
ATOM 2494 O O . ALA A 1 321 ? -6.713 17.266 -3.346 1.00 80.00 321 ALA A O 1
ATOM 2495 N N . ALA A 1 322 ? -6.381 16.267 -5.335 1.00 78.00 322 ALA A N 1
ATOM 2496 C CA . ALA A 1 322 ? -7.782 16.128 -5.720 1.00 78.00 322 ALA A CA 1
ATOM 2497 C C . ALA A 1 322 ? -8.379 14.769 -5.303 1.00 78.00 322 ALA A C 1
ATOM 2499 O O . ALA A 1 322 ? -9.563 14.532 -5.547 1.00 78.00 322 ALA A O 1
ATOM 2500 N N . ASN A 1 323 ? -7.602 13.924 -4.608 1.00 74.38 323 ASN A N 1
ATOM 2501 C CA . ASN A 1 323 ? -7.957 12.568 -4.186 1.00 74.38 323 ASN A CA 1
ATOM 2502 C C . ASN A 1 323 ? -8.144 11.589 -5.366 1.00 74.38 323 ASN A C 1
ATOM 2504 O O . ASN A 1 323 ? -8.853 10.588 -5.229 1.00 74.38 323 ASN A O 1
ATOM 2508 N N . GLN A 1 324 ? -7.499 11.864 -6.503 1.00 75.00 324 GLN A N 1
ATOM 2509 C CA . GLN A 1 324 ? -7.377 10.955 -7.640 1.00 75.00 324 GLN A CA 1
ATOM 2510 C C . GLN A 1 324 ? -6.230 9.966 -7.399 1.00 75.00 324 GLN A C 1
ATOM 2512 O O . GLN A 1 324 ? -5.193 10.335 -6.852 1.00 75.00 324 GLN A O 1
ATOM 2517 N N . LEU A 1 325 ? -6.437 8.697 -7.757 1.00 77.25 325 LEU A N 1
ATOM 2518 C CA . LEU A 1 325 ? -5.442 7.635 -7.602 1.00 77.25 325 LEU A CA 1
ATOM 2519 C C . LEU A 1 325 ? -4.372 7.740 -8.697 1.00 77.25 325 LEU A C 1
ATOM 2521 O O . LEU A 1 325 ? -4.714 7.699 -9.875 1.00 77.25 325 LEU A O 1
ATOM 2525 N N . ASN A 1 326 ? -3.105 7.831 -8.292 1.00 82.12 326 ASN A N 1
ATOM 2526 C CA . ASN A 1 326 ? -1.942 7.806 -9.188 1.00 82.12 326 ASN A CA 1
ATOM 2527 C C . ASN A 1 326 ? -1.209 6.455 -9.138 1.00 82.12 326 ASN A C 1
ATOM 2529 O O . ASN A 1 326 ? -0.508 6.092 -10.078 1.00 82.12 326 ASN A O 1
ATOM 2533 N N . GLY A 1 327 ? -1.365 5.714 -8.041 1.00 85.19 327 GLY A N 1
ATOM 2534 C CA . GLY A 1 327 ? -0.812 4.376 -7.870 1.00 85.19 327 GLY A CA 1
ATOM 2535 C C . GLY A 1 327 ? -1.128 3.791 -6.500 1.00 85.19 327 GLY A C 1
ATOM 2536 O O . GLY A 1 327 ? -1.751 4.449 -5.663 1.00 85.19 327 GLY A O 1
ATOM 2537 N N . GLN A 1 328 ? -0.690 2.566 -6.252 1.00 87.94 328 GLN A N 1
ATOM 2538 C CA . GLN A 1 328 ? -0.849 1.869 -4.980 1.00 87.94 328 GLN A CA 1
ATOM 2539 C C . GLN A 1 328 ? 0.471 1.187 -4.622 1.00 87.94 328 GLN A C 1
ATOM 2541 O O . GLN A 1 328 ? 1.097 0.557 -5.456 1.00 87.94 328 GLN A O 1
ATOM 2546 N N . ILE A 1 329 ? 0.930 1.319 -3.382 1.00 90.00 329 ILE A N 1
ATOM 2547 C CA . ILE A 1 329 ? 1.995 0.450 -2.874 1.00 90.00 329 ILE A CA 1
ATOM 2548 C C . ILE A 1 329 ? 1.336 -0.896 -2.594 1.00 90.00 329 ILE A C 1
ATOM 2550 O O . ILE A 1 329 ? 0.457 -0.925 -1.738 1.00 90.00 329 ILE A O 1
ATOM 2554 N N . ALA A 1 330 ? 1.734 -1.969 -3.275 1.00 86.81 330 ALA A N 1
ATOM 2555 C CA . ALA A 1 330 ? 1.218 -3.316 -3.022 1.00 86.81 330 ALA A CA 1
ATOM 2556 C C . ALA A 1 330 ? 1.974 -3.986 -1.871 1.00 86.81 330 ALA A C 1
ATOM 2558 O O . ALA A 1 330 ? 1.382 -4.405 -0.876 1.00 86.81 330 ALA A O 1
ATOM 2559 N N . SER A 1 331 ? 3.305 -4.005 -1.947 1.00 88.75 331 SER A N 1
ATOM 2560 C CA . SER A 1 331 ? 4.154 -4.665 -0.956 1.00 88.75 331 SER A CA 1
ATOM 2561 C C . SER A 1 331 ? 5.436 -3.890 -0.666 1.00 88.75 331 SER A C 1
ATOM 2563 O O . SER A 1 331 ? 5.913 -3.076 -1.462 1.00 88.75 331 SER A O 1
ATOM 2565 N N . THR A 1 332 ? 6.002 -4.129 0.516 1.00 93.62 332 THR A N 1
ATOM 2566 C CA . THR A 1 332 ? 7.265 -3.534 0.959 1.00 93.62 332 THR A CA 1
ATOM 2567 C C . THR A 1 332 ? 8.245 -4.625 1.370 1.00 93.62 332 THR A C 1
ATOM 2569 O O . THR A 1 332 ? 7.974 -5.428 2.264 1.00 93.62 332 THR A O 1
ATOM 2572 N N . GLY A 1 333 ? 9.415 -4.605 0.742 1.00 95.75 333 GLY A N 1
ATOM 2573 C CA . GLY A 1 333 ? 10.630 -5.289 1.164 1.00 95.75 333 GLY A CA 1
ATOM 2574 C C . GLY A 1 333 ? 11.675 -4.295 1.676 1.00 95.75 333 GLY A C 1
ATOM 2575 O O . GLY A 1 333 ? 11.389 -3.130 1.985 1.00 95.75 333 GLY A O 1
ATOM 2576 N N . LEU A 1 334 ? 12.924 -4.743 1.763 1.00 96.75 334 LEU A N 1
ATOM 2577 C CA . LEU A 1 334 ? 14.027 -3.912 2.240 1.00 96.75 334 LEU A CA 1
ATOM 2578 C C . LEU A 1 334 ? 15.310 -4.146 1.456 1.00 96.75 334 LEU A C 1
ATOM 2580 O O . LEU A 1 334 ? 15.516 -5.189 0.845 1.00 96.75 334 LEU A O 1
ATOM 2584 N N . TYR A 1 335 ? 16.203 -3.170 1.531 1.00 97.62 335 TYR A N 1
ATOM 2585 C CA . TYR A 1 335 ? 17.587 -3.318 1.114 1.00 97.62 335 TYR A CA 1
ATOM 2586 C C . TYR A 1 335 ? 18.504 -2.728 2.185 1.00 97.62 335 TYR A C 1
ATOM 2588 O O . TYR A 1 335 ? 18.079 -1.920 3.020 1.00 97.62 335 TYR A O 1
ATOM 2596 N N . LEU A 1 336 ? 19.761 -3.150 2.181 1.00 97.56 336 LEU A N 1
ATOM 2597 C CA . LEU A 1 336 ? 20.800 -2.587 3.027 1.00 97.56 336 LEU A CA 1
ATOM 2598 C C . LEU A 1 336 ? 21.719 -1.718 2.190 1.00 97.56 336 LEU A C 1
ATOM 2600 O O . LEU A 1 336 ? 22.151 -2.109 1.102 1.00 97.56 336 LEU A O 1
ATOM 2604 N N . ASN A 1 337 ? 22.045 -0.553 2.731 1.00 96.44 337 ASN A N 1
ATOM 2605 C CA . ASN A 1 337 ? 23.161 0.217 2.230 1.00 96.44 337 ASN A CA 1
ATOM 2606 C C . ASN A 1 337 ? 24.492 -0.518 2.477 1.00 96.44 337 ASN A C 1
ATOM 2608 O O . ASN A 1 337 ? 24.568 -1.404 3.332 1.00 96.44 337 ASN A O 1
ATOM 2612 N N . GLU A 1 338 ? 25.565 -0.100 1.807 1.00 95.12 338 GLU A N 1
ATOM 2613 C CA . GLU A 1 338 ? 26.934 -0.592 2.069 1.00 95.12 338 GLU A CA 1
ATOM 2614 C C . GLU A 1 338 ? 27.377 -0.367 3.528 1.00 95.12 338 GLU A C 1
ATOM 2616 O O . GLU A 1 338 ? 28.178 -1.120 4.084 1.00 95.12 338 GLU A O 1
ATOM 2621 N N . ASP A 1 339 ? 26.834 0.662 4.188 1.00 93.94 339 ASP A N 1
ATOM 2622 C CA . ASP A 1 339 ? 27.071 0.945 5.607 1.00 93.94 339 ASP A CA 1
ATOM 2623 C C . ASP A 1 339 ? 26.187 0.121 6.571 1.00 93.94 339 ASP A C 1
ATOM 2625 O O . ASP A 1 339 ? 26.319 0.237 7.794 1.00 93.94 339 ASP A O 1
ATOM 2629 N N . GLY A 1 340 ? 25.306 -0.728 6.031 1.00 93.50 340 GLY A N 1
ATOM 2630 C CA . GLY A 1 340 ? 24.355 -1.558 6.769 1.00 93.50 340 GLY A CA 1
ATOM 2631 C C . GLY A 1 340 ? 23.065 -0.843 7.180 1.00 93.50 340 GLY A C 1
ATOM 2632 O O . GLY A 1 340 ? 22.240 -1.436 7.879 1.00 93.50 340 GLY A O 1
ATOM 2633 N N . THR A 1 341 ? 22.859 0.415 6.782 1.00 96.00 341 THR A N 1
ATOM 2634 C CA . THR A 1 341 ? 21.612 1.142 7.049 1.00 96.00 341 THR A CA 1
ATOM 2635 C C . THR A 1 341 ? 20.470 0.546 6.222 1.00 96.00 341 THR A C 1
ATOM 2637 O O . THR A 1 341 ? 20.583 0.487 4.998 1.00 96.00 341 THR A O 1
ATOM 2640 N N . PRO A 1 342 ? 19.343 0.148 6.838 1.00 95.81 342 PRO A N 1
ATOM 2641 C CA . PRO A 1 342 ? 18.206 -0.366 6.093 1.00 95.81 342 PRO A CA 1
ATOM 2642 C C . PRO A 1 342 ? 17.411 0.753 5.415 1.00 95.81 342 PRO A C 1
ATOM 2644 O O . PRO A 1 342 ? 17.220 1.853 5.955 1.00 95.81 342 PRO A O 1
ATOM 2647 N N . ARG A 1 343 ? 16.900 0.428 4.235 1.00 97.25 343 ARG A N 1
ATOM 2648 C CA . ARG A 1 343 ? 16.025 1.242 3.388 1.00 97.25 343 ARG A CA 1
ATOM 2649 C C . ARG A 1 343 ? 14.956 0.342 2.764 1.00 97.25 343 ARG A C 1
ATOM 2651 O O . ARG A 1 343 ? 15.009 -0.876 2.920 1.00 97.25 343 ARG A O 1
ATOM 2658 N N . THR A 1 344 ? 13.961 0.930 2.110 1.00 97.25 344 THR A N 1
ATOM 2659 C CA . THR A 1 344 ? 12.812 0.182 1.582 1.00 97.25 344 THR A CA 1
ATOM 2660 C C . THR A 1 344 ? 12.920 -0.040 0.080 1.00 97.25 344 THR A C 1
ATOM 2662 O O . THR A 1 344 ? 13.407 0.815 -0.666 1.00 97.25 344 THR A O 1
ATOM 2665 N N . VAL A 1 345 ? 12.430 -1.202 -0.341 1.00 97.12 345 VAL A N 1
ATOM 2666 C CA . VAL A 1 345 ? 12.086 -1.513 -1.732 1.00 97.12 345 VAL A CA 1
ATOM 2667 C C . VAL A 1 345 ? 10.595 -1.774 -1.751 1.00 97.12 345 VAL A C 1
ATOM 2669 O O . VAL A 1 345 ? 10.093 -2.434 -0.844 1.00 97.12 345 VAL A O 1
ATOM 2672 N N . GLN A 1 346 ? 9.872 -1.230 -2.714 1.00 96.12 346 GLN A N 1
ATOM 2673 C CA . GLN A 1 346 ? 8.419 -1.339 -2.755 1.00 96.12 346 GLN A CA 1
ATOM 2674 C C . GLN A 1 346 ? 7.961 -1.748 -4.137 1.00 96.12 346 GLN A C 1
ATOM 2676 O O . GLN A 1 346 ? 8.459 -1.213 -5.119 1.00 96.12 346 GLN A O 1
ATOM 2681 N N . GLN A 1 347 ? 7.008 -2.665 -4.197 1.00 93.19 347 GLN A N 1
ATOM 2682 C CA . GLN A 1 347 ? 6.252 -2.907 -5.413 1.00 93.19 347 GLN A CA 1
ATOM 2683 C C . GLN A 1 347 ? 5.155 -1.841 -5.482 1.00 93.19 347 GLN A C 1
ATOM 2685 O O . GLN A 1 347 ? 4.393 -1.676 -4.522 1.00 93.19 347 GLN A O 1
ATOM 2690 N N . VAL A 1 348 ? 5.164 -1.042 -6.550 1.00 91.69 348 VAL A N 1
ATOM 2691 C CA . VAL A 1 348 ? 4.252 0.095 -6.706 1.00 91.69 348 VAL A CA 1
ATOM 2692 C C . VAL A 1 348 ? 3.480 -0.053 -7.995 1.00 91.69 348 VAL A C 1
ATOM 2694 O O . VAL A 1 348 ? 4.043 0.109 -9.068 1.00 91.69 348 VAL A O 1
ATOM 2697 N N . ASP A 1 349 ? 2.188 -0.261 -7.856 1.00 86.75 349 ASP A N 1
ATOM 2698 C CA . ASP A 1 349 ? 1.229 -0.403 -8.929 1.00 86.75 349 ASP A CA 1
ATOM 2699 C C . ASP A 1 349 ? 0.939 0.987 -9.499 1.00 86.75 349 ASP A C 1
ATOM 2701 O O . ASP A 1 349 ? 0.361 1.847 -8.817 1.00 86.75 349 ASP A O 1
ATOM 2705 N N . ILE A 1 350 ? 1.370 1.256 -10.730 1.00 84.56 350 ILE A N 1
ATOM 2706 C CA . ILE A 1 350 ? 1.223 2.582 -11.343 1.00 84.56 350 ILE A CA 1
ATOM 2707 C C . ILE A 1 350 ? -0.026 2.613 -12.220 1.00 84.56 350 ILE A C 1
ATOM 2709 O O . ILE A 1 350 ? -0.243 1.734 -13.050 1.00 84.56 350 ILE A O 1
ATOM 2713 N N . VAL A 1 351 ? -0.843 3.656 -12.054 1.00 73.75 351 VAL A N 1
ATOM 2714 C CA . VAL A 1 351 ? -2.006 3.894 -12.918 1.00 73.75 351 VAL A CA 1
ATOM 2715 C C . VAL A 1 351 ? -1.538 4.551 -14.224 1.00 73.75 351 VAL A C 1
ATOM 2717 O O . VAL A 1 351 ? -0.898 5.610 -14.190 1.00 73.75 351 VAL A O 1
ATOM 2720 N N . ALA A 1 352 ? -1.857 3.910 -15.352 1.00 63.78 352 ALA A N 1
ATOM 2721 C CA . ALA A 1 352 ? -1.623 4.404 -16.713 1.00 63.78 352 ALA A CA 1
ATOM 2722 C C . ALA A 1 352 ? -2.469 5.639 -17.083 1.00 63.78 352 ALA A C 1
ATOM 2724 O O . ALA A 1 352 ? -3.432 5.977 -16.352 1.00 63.78 352 ALA A O 1
#

Radius of gyration: 29.05 Å; chains: 1; bounding box: 68×50×90 Å

pLDDT: mean 77.76, std 19.34, range [23.55, 98.25]